Protein AF-0000000086132908 (afdb_homodimer)

Secondary structure (DSSP, 8-state):
---HHHHHHHHHHHHHHHHTTTSHHHHTTTEEEEEEEEEE-TTPPTTTS-SPBPHHHHHHHHHHHHHHSEEEEEEEPTT---EEETTTTEEEEEEEEEEEETTEEEEEEEEEEEEE-TTSSSEEEEEEEE-HHHHHHHHHHHHHHS---/---HHHHHHHHHHHHHHHHTTTSHHHHTTTEEEEEEEEEE-TTPPTTTS-SPBPHHHHHHHHHHHHHHSEEEEEEEPTT---EEETTTTEEEEEEEEEEEETTEEEEEEEEEEEEE-TTSSSEEEEEEEE-HHHHHHHHHHHHHHS---

Structure (mmCIF, N/CA/C/O backbone):
data_AF-000000008613290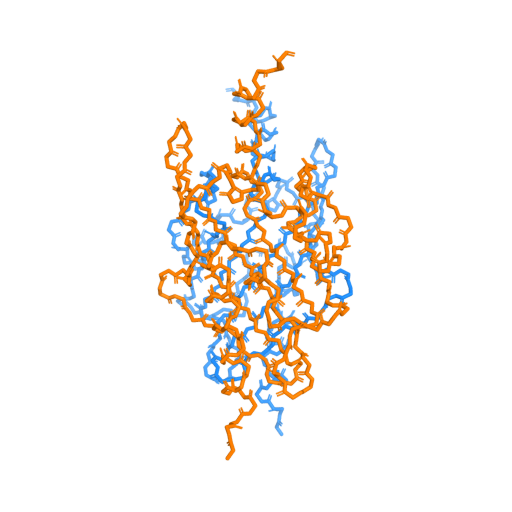8-model_v1
#
loop_
_entity.id
_entity.type
_entity.pdbx_description
1 polymer 'SnoaL-like domain-containing protein'
#
loop_
_atom_site.group_PDB
_atom_site.id
_atom_site.type_symbol
_atom_site.label_atom_id
_atom_site.label_alt_id
_atom_site.label_comp_id
_atom_site.label_asym_id
_atom_site.label_entity_id
_atom_site.label_seq_id
_atom_site.pdbx_PDB_ins_code
_atom_site.Cartn_x
_atom_site.Cartn_y
_atom_site.Cartn_z
_atom_site.occupancy
_atom_site.B_iso_or_equiv
_atom_site.auth_seq_id
_atom_site.auth_comp_id
_atom_site.auth_asym_id
_atom_site.auth_atom_id
_atom_site.pdbx_PDB_model_num
ATOM 1 N N . MET A 1 1 ? 32.125 7.66 0.63 1 78 1 MET A N 1
ATOM 2 C CA . MET A 1 1 ? 30.844 8.258 0.282 1 78 1 MET A CA 1
ATOM 3 C C . MET A 1 1 ? 29.703 7.273 0.499 1 78 1 MET A C 1
ATOM 5 O O . MET A 1 1 ? 29.891 6.062 0.342 1 78 1 MET A O 1
ATOM 9 N N . PRO A 1 2 ? 28.656 7.746 1.201 1 90.75 2 PRO A N 1
ATOM 10 C CA . PRO A 1 2 ? 27.578 6.77 1.414 1 90.75 2 PRO A CA 1
ATOM 11 C C . PRO A 1 2 ? 27.047 6.191 0.109 1 90.75 2 PRO A C 1
ATOM 13 O O . PRO A 1 2 ? 27.141 6.832 -0.94 1 90.75 2 PRO A O 1
ATOM 16 N N . SER A 1 3 ? 26.766 4.965 0.062 1 96.31 3 SER A N 1
ATOM 17 C CA . SER A 1 3 ? 26.125 4.359 -1.103 1 96.31 3 SER A CA 1
ATOM 18 C C . SER A 1 3 ? 24.781 5.027 -1.409 1 96.31 3 SER A C 1
ATOM 20 O O . SER A 1 3 ? 24.219 5.711 -0.557 1 96.31 3 SER A O 1
ATOM 22 N N . ILE A 1 4 ? 24.406 4.914 -2.629 1 97.81 4 ILE A N 1
ATOM 23 C CA . ILE A 1 4 ? 23.094 5.453 -3.004 1 97.81 4 ILE A CA 1
ATOM 24 C C . ILE A 1 4 ? 22.016 4.836 -2.125 1 97.81 4 ILE A C 1
ATOM 26 O O . ILE A 1 4 ? 21.062 5.52 -1.727 1 97.81 4 ILE A O 1
ATOM 30 N N . ARG A 1 5 ? 22.094 3.641 -1.774 1 98 5 ARG A N 1
ATOM 31 C CA . ARG A 1 5 ? 21.125 2.982 -0.897 1 98 5 ARG A CA 1
ATOM 32 C C . ARG A 1 5 ? 21.078 3.652 0.472 1 98 5 ARG A C 1
ATOM 34 O O . ARG A 1 5 ? 20 3.92 1.006 1 98 5 ARG A O 1
ATOM 41 N N . ASP A 1 6 ? 22.234 3.881 1.034 1 98.19 6 ASP A N 1
ATOM 42 C CA . ASP A 1 6 ? 22.312 4.543 2.332 1 98.19 6 ASP A CA 1
ATOM 43 C C . ASP A 1 6 ? 21.672 5.93 2.281 1 98.19 6 ASP A C 1
ATOM 45 O O . ASP A 1 6 ? 21 6.344 3.223 1 98.19 6 ASP A O 1
ATOM 49 N N . THR A 1 7 ? 21.953 6.621 1.215 1 98.62 7 THR A N 1
ATOM 50 C CA . THR A 1 7 ? 21.406 7.965 1.051 1 98.62 7 THR A CA 1
ATOM 51 C C . THR A 1 7 ? 19.891 7.922 0.97 1 98.62 7 THR A C 1
ATOM 53 O O . THR A 1 7 ? 19.203 8.734 1.595 1 98.62 7 THR A O 1
ATOM 56 N N . LEU A 1 8 ? 19.328 6.984 0.196 1 98.75 8 LEU A N 1
ATOM 57 C CA . LEU A 1 8 ? 17.891 6.824 0.08 1 98.75 8 LEU A CA 1
ATOM 58 C C . LEU A 1 8 ? 17.266 6.523 1.438 1 98.75 8 LEU A C 1
ATOM 60 O O . LEU A 1 8 ? 16.234 7.098 1.793 1 98.75 8 LEU A O 1
ATOM 64 N N . VAL A 1 9 ? 17.891 5.656 2.193 1 98.62 9 VAL A N 1
ATOM 65 C CA . VAL A 1 9 ? 17.406 5.277 3.516 1 98.62 9 VAL A CA 1
ATOM 66 C C . VAL A 1 9 ? 17.453 6.484 4.449 1 98.62 9 VAL A C 1
ATOM 68 O O . VAL A 1 9 ? 16.516 6.723 5.215 1 98.62 9 VAL A O 1
ATOM 71 N N . GLN A 1 10 ? 18.5 7.227 4.379 1 98.56 10 GLN A N 1
ATOM 72 C CA . GLN A 1 10 ? 18.625 8.422 5.207 1 98.56 10 GLN A CA 1
ATOM 73 C C . GLN A 1 10 ? 17.531 9.43 4.887 1 98.56 10 GLN A C 1
ATOM 75 O O . GLN A 1 10 ? 16.953 10.039 5.789 1 98.56 10 GLN A O 1
ATOM 80 N N . THR A 1 11 ? 17.281 9.711 3.621 1 98.81 11 THR A N 1
ATOM 81 C CA . THR A 1 11 ? 16.219 10.625 3.211 1 98.81 11 THR A CA 1
ATOM 82 C C . THR A 1 11 ? 14.852 10.125 3.691 1 98.81 11 THR A C 1
ATOM 84 O O . THR A 1 11 ? 14.031 10.906 4.176 1 98.81 11 THR A O 1
ATOM 87 N N . ALA A 1 12 ? 14.617 8.82 3.564 1 98.81 12 ALA A N 1
ATOM 88 C CA . ALA A 1 12 ? 13.375 8.242 4.059 1 98.81 12 ALA A CA 1
ATOM 89 C C . ALA A 1 12 ? 13.227 8.453 5.559 1 98.81 12 ALA A C 1
ATOM 91 O O . ALA A 1 12 ? 12.141 8.789 6.043 1 98.81 12 ALA A O 1
ATOM 92 N N . ASN A 1 13 ? 14.289 8.258 6.285 1 98.69 13 ASN A N 1
ATOM 93 C CA . ASN A 1 13 ? 14.258 8.508 7.723 1 98.69 13 ASN A CA 1
ATOM 94 C C . ASN A 1 13 ? 13.977 9.969 8.031 1 98.69 13 ASN A C 1
ATOM 96 O O . ASN A 1 13 ? 13.289 10.281 9.008 1 98.69 13 ASN A O 1
ATOM 100 N N . SER A 1 14 ? 14.523 10.82 7.266 1 98.62 14 SER A N 1
ATOM 101 C CA . SER A 1 14 ? 14.266 12.25 7.434 1 98.62 14 SER A CA 1
ATOM 102 C C . SER A 1 14 ? 12.789 12.578 7.203 1 98.62 14 SER A C 1
ATOM 104 O O . SER A 1 14 ? 12.242 13.461 7.859 1 98.62 14 SER A O 1
ATOM 106 N N . TYR A 1 15 ? 12.172 11.914 6.227 1 98.69 15 TYR A N 1
ATOM 107 C CA . TYR A 1 15 ? 10.734 12.055 6.004 1 98.69 15 TYR A CA 1
ATOM 108 C C . TYR A 1 15 ? 9.953 11.711 7.266 1 98.69 15 TYR A C 1
ATOM 110 O O . TYR A 1 15 ? 9.086 12.477 7.695 1 98.69 15 TYR A O 1
ATOM 118 N N . ILE A 1 16 ? 10.234 10.586 7.871 1 98.56 16 ILE A N 1
ATOM 119 C CA . ILE A 1 16 ? 9.562 10.133 9.086 1 98.56 16 ILE A CA 1
ATOM 120 C C . ILE A 1 16 ? 9.797 11.133 10.211 1 98.56 16 ILE A C 1
ATOM 122 O O . ILE A 1 16 ? 8.859 11.539 10.898 1 98.56 16 ILE A O 1
ATOM 126 N N . ALA A 1 17 ? 11.07 11.562 10.383 1 98.5 17 ALA A N 1
ATOM 127 C CA . ALA A 1 17 ? 11.414 12.523 11.43 1 98.5 17 ALA A CA 1
ATOM 128 C C . ALA A 1 17 ? 10.688 13.852 11.219 1 98.5 17 ALA A C 1
ATOM 130 O O . ALA A 1 17 ? 10.195 14.453 12.172 1 98.5 17 ALA A O 1
ATOM 131 N N . GLY A 1 18 ? 10.68 14.312 10.008 1 98.12 18 GLY A N 1
ATOM 132 C CA . GLY A 1 18 ? 9.984 15.547 9.688 1 98.12 18 GLY A CA 1
ATOM 133 C C . GLY A 1 18 ? 8.5 15.508 10.008 1 98.12 18 GLY A C 1
ATOM 134 O O . GLY A 1 18 ? 7.969 16.438 10.617 1 98.12 18 GLY A O 1
ATOM 135 N N . PHE A 1 19 ? 7.863 14.43 9.594 1 97.69 19 PHE A N 1
ATOM 136 C CA . PHE A 1 19 ? 6.441 14.281 9.875 1 97.69 19 PHE A CA 1
ATOM 137 C C . PHE A 1 19 ? 6.18 14.289 11.375 1 97.69 19 PHE A C 1
ATOM 139 O O . PHE A 1 19 ? 5.199 14.875 11.836 1 97.69 19 PHE A O 1
ATOM 146 N N . ASN A 1 20 ? 7.059 13.727 12.125 1 97.94 20 ASN A N 1
ATOM 147 C CA . ASN A 1 20 ? 6.879 13.539 13.562 1 97.94 20 ASN A CA 1
ATOM 148 C C . ASN A 1 20 ? 7.102 14.844 14.328 1 97.94 20 ASN A C 1
ATOM 150 O O . ASN A 1 20 ? 6.871 14.906 15.539 1 97.94 20 ASN A O 1
ATOM 154 N N . THR A 1 21 ? 7.531 15.898 13.617 1 96.94 21 THR A N 1
ATOM 155 C CA . THR A 1 21 ? 7.59 17.219 14.242 1 96.94 21 THR A CA 1
ATOM 156 C C . THR A 1 21 ? 6.195 17.828 14.352 1 96.94 21 THR A C 1
ATOM 158 O O . THR A 1 21 ? 5.977 18.766 15.125 1 96.94 21 THR A O 1
ATOM 161 N N . ASN A 1 22 ? 5.301 17.344 13.531 1 96.69 22 ASN A N 1
ATOM 162 C CA . ASN A 1 22 ? 3.934 17.859 13.445 1 96.69 22 ASN A CA 1
ATOM 163 C C . ASN A 1 22 ? 3.904 19.359 13.164 1 96.69 22 ASN A C 1
ATOM 165 O O . ASN A 1 22 ? 3.148 20.094 13.805 1 96.69 22 ASN A O 1
ATOM 169 N N . THR A 1 23 ? 4.738 19.812 12.32 1 96.44 23 THR A N 1
ATOM 170 C CA . THR A 1 23 ? 4.773 21.219 11.898 1 96.44 23 THR A CA 1
ATOM 171 C C . THR A 1 23 ? 4.695 21.328 10.375 1 96.44 23 THR A C 1
ATOM 173 O O . THR A 1 23 ? 5.039 20.375 9.664 1 96.44 23 THR A O 1
ATOM 176 N N . ALA A 1 24 ? 4.297 22.469 9.914 1 96.12 24 ALA A N 1
ATOM 177 C CA . ALA A 1 24 ? 4.223 22.719 8.477 1 96.12 24 ALA A CA 1
ATOM 178 C C . ALA A 1 24 ? 5.594 22.578 7.824 1 96.12 24 ALA A C 1
ATOM 180 O O . ALA A 1 24 ? 5.715 22.016 6.738 1 96.12 24 ALA A O 1
ATOM 181 N N . GLU A 1 25 ? 6.559 23.078 8.453 1 97.12 25 GLU A N 1
ATOM 182 C CA . GLU A 1 25 ? 7.914 23.047 7.918 1 97.12 25 GLU A CA 1
ATOM 183 C C . GLU A 1 25 ? 8.469 21.625 7.918 1 97.12 25 GLU A C 1
ATOM 185 O O . GLU A 1 25 ? 9.148 21.219 6.977 1 97.12 25 GLU A O 1
ATOM 190 N N . GLY A 1 26 ? 8.227 20.906 8.938 1 97.75 26 GLY A N 1
ATOM 191 C CA . GLY A 1 26 ? 8.766 19.562 9.102 1 97.75 26 GLY A CA 1
ATOM 192 C C . GLY A 1 26 ? 8.281 18.594 8.039 1 97.75 26 GLY A C 1
ATOM 193 O O . GLY A 1 26 ? 9.055 17.781 7.535 1 97.75 26 GLY A O 1
ATOM 194 N N . VAL A 1 27 ? 7.055 18.703 7.621 1 97.31 27 VAL A N 1
ATOM 195 C CA . VAL A 1 27 ? 6.445 17.703 6.762 1 97.31 27 VAL A CA 1
ATOM 196 C C . VAL A 1 27 ? 6.965 17.859 5.336 1 97.31 27 VAL A C 1
ATOM 198 O O . VAL A 1 27 ? 6.828 16.953 4.516 1 97.31 27 VAL A O 1
ATOM 201 N N . ILE A 1 28 ? 7.602 19 5.02 1 98.19 28 ILE A N 1
ATOM 202 C CA . ILE A 1 28 ? 8.078 19.188 3.652 1 98.19 28 ILE A CA 1
ATOM 203 C C . ILE A 1 28 ? 9.594 19.391 3.658 1 98.19 28 ILE A C 1
ATOM 205 O O . ILE A 1 28 ? 10.172 19.781 2.643 1 98.19 28 ILE A O 1
ATOM 209 N N . ALA A 1 29 ? 10.289 19.188 4.734 1 97.81 29 ALA A N 1
ATOM 210 C CA . ALA A 1 29 ? 11.68 19.578 4.961 1 97.81 29 ALA A CA 1
ATOM 211 C C . ALA A 1 29 ? 12.602 18.891 3.961 1 97.81 29 ALA A C 1
ATOM 213 O O . ALA A 1 29 ? 13.609 19.453 3.543 1 97.81 29 ALA A O 1
ATOM 214 N N . CYS A 1 30 ? 12.242 17.703 3.541 1 98.38 30 CYS A N 1
ATOM 215 C CA . CYS A 1 30 ? 13.156 16.953 2.691 1 98.38 30 CYS A CA 1
ATOM 216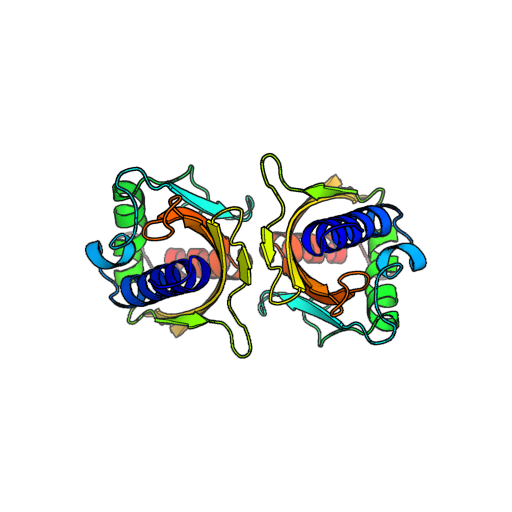 C C . CYS A 1 30 ? 12.609 16.828 1.275 1 98.38 30 CYS A C 1
ATOM 218 O O . CYS A 1 30 ? 13.016 15.945 0.523 1 98.38 30 CYS A O 1
ATOM 220 N N . ARG A 1 31 ? 11.75 17.656 0.907 1 98.75 31 ARG A N 1
ATOM 221 C CA . ARG A 1 31 ? 11.109 17.625 -0.404 1 98.75 31 ARG A CA 1
ATOM 222 C C . ARG A 1 31 ? 11.727 18.656 -1.342 1 98.75 31 ARG A C 1
ATOM 224 O O . ARG A 1 31 ? 12.203 19.703 -0.896 1 98.75 31 ARG A O 1
ATOM 231 N N . THR A 1 32 ? 11.75 18.328 -2.621 1 98.81 32 THR A N 1
ATOM 232 C CA . THR A 1 32 ? 12.039 19.375 -3.604 1 98.81 32 THR A CA 1
ATOM 233 C C . THR A 1 32 ? 10.938 20.422 -3.623 1 98.81 32 THR A C 1
ATOM 235 O O . THR A 1 32 ? 9.82 20.172 -3.168 1 98.81 32 THR A O 1
ATOM 238 N N . ALA A 1 33 ? 11.203 21.594 -4.148 1 98.25 33 ALA A N 1
ATOM 239 C CA . ALA A 1 33 ? 10.25 22.703 -4.172 1 98.25 33 ALA A CA 1
ATOM 240 C C . ALA A 1 33 ? 9.008 22.344 -4.977 1 98.25 33 ALA A C 1
ATOM 242 O O . ALA A 1 33 ? 7.902 22.797 -4.672 1 98.25 33 ALA A O 1
ATOM 243 N N . ASP A 1 34 ? 9.172 21.469 -5.949 1 98.19 34 ASP A N 1
ATOM 244 C CA . ASP A 1 34 ? 8.062 21.125 -6.836 1 98.19 34 ASP A CA 1
ATOM 245 C C . ASP A 1 34 ? 7.512 19.734 -6.52 1 98.19 34 ASP A C 1
ATOM 247 O O . ASP A 1 34 ? 6.844 19.125 -7.355 1 98.19 34 ASP A O 1
ATOM 251 N N . CYS A 1 35 ? 7.812 19.234 -5.352 1 98.69 35 CYS A N 1
ATOM 252 C CA . CYS A 1 35 ? 7.344 17.906 -4.945 1 98.69 35 CYS A CA 1
ATOM 253 C C . CYS A 1 35 ? 5.82 17.828 -4.984 1 98.69 35 CYS A C 1
ATOM 255 O O . CYS A 1 35 ? 5.141 18.781 -4.602 1 98.69 35 CYS A O 1
ATOM 257 N N . LYS A 1 36 ? 5.324 16.672 -5.387 1 98.19 36 LYS A N 1
ATOM 258 C CA . LYS A 1 36 ? 3.889 16.406 -5.391 1 98.19 36 LYS A CA 1
ATOM 259 C C . LYS A 1 36 ? 3.549 15.242 -4.461 1 98.19 36 LYS A C 1
ATOM 261 O O . LYS A 1 36 ? 4.32 14.289 -4.34 1 98.19 36 LYS A O 1
ATOM 266 N N . GLN A 1 37 ? 2.445 15.344 -3.869 1 98.06 37 GLN A N 1
ATOM 267 C CA . GLN A 1 37 ? 1.917 14.312 -2.988 1 98.06 37 GLN A CA 1
ATOM 268 C C . GLN A 1 37 ? 0.544 13.836 -3.459 1 98.06 37 GLN A C 1
ATOM 270 O O . GLN A 1 37 ? -0.342 14.648 -3.725 1 98.06 37 GLN A O 1
ATOM 275 N N . VAL A 1 38 ? 0.417 12.57 -3.58 1 96.31 38 VAL A N 1
ATOM 276 C CA . VAL A 1 38 ? -0.836 12 -4.062 1 96.31 38 VAL A CA 1
ATOM 277 C C . VAL A 1 38 ? -1.318 10.922 -3.094 1 96.31 38 VAL A C 1
ATOM 279 O O . VAL A 1 38 ? -0.516 10.148 -2.564 1 96.31 38 VAL A O 1
ATOM 282 N N . ILE A 1 39 ? -2.648 10.852 -2.891 1 96.81 39 ILE A N 1
ATOM 283 C CA . ILE A 1 39 ? -3.24 9.867 -1.989 1 96.81 39 ILE A CA 1
ATOM 284 C C . ILE A 1 39 ? -4.02 8.828 -2.795 1 96.81 39 ILE A C 1
ATOM 286 O O . ILE A 1 39 ? -4.793 9.18 -3.688 1 96.81 39 ILE A O 1
ATOM 290 N N . HIS A 1 40 ? -3.695 7.676 -2.504 1 96.31 40 HIS A N 1
ATOM 291 C CA . HIS A 1 40 ? -4.434 6.492 -2.939 1 96.31 40 HIS A CA 1
ATOM 292 C C . HIS A 1 40 ? -5.039 5.754 -1.752 1 96.31 40 HIS A C 1
ATOM 294 O O . HIS A 1 40 ? -4.637 5.973 -0.607 1 96.31 40 HIS A O 1
ATOM 300 N N . PRO A 1 41 ? -6.043 4.797 -1.937 1 96.31 41 PRO A N 1
ATOM 301 C CA . PRO A 1 41 ? -6.68 4.457 -3.211 1 96.31 41 PRO A CA 1
ATOM 302 C C . PRO A 1 41 ? -7.625 5.547 -3.707 1 96.31 41 PRO A C 1
ATOM 304 O O . PRO A 1 41 ? -7.855 6.535 -3.008 1 96.31 41 PRO A O 1
ATOM 307 N N . SER A 1 42 ? -8.156 5.391 -4.848 1 91 42 SER A N 1
ATOM 308 C CA . SER A 1 42 ? -9.016 6.395 -5.473 1 91 42 SER A CA 1
ATOM 309 C C . SER A 1 42 ? -10.391 6.438 -4.82 1 91 42 SER A C 1
ATOM 311 O O . SER A 1 42 ? -11.164 7.367 -5.051 1 91 42 SER A O 1
ATOM 313 N N . SER A 1 43 ? -10.695 5.543 -3.938 1 90.06 43 SER A N 1
ATOM 314 C CA . SER A 1 43 ? -12.016 5.438 -3.322 1 90.06 43 SER A CA 1
ATOM 315 C C . SER A 1 43 ? -12.148 6.387 -2.137 1 90.06 43 SER A C 1
ATOM 317 O O . SER A 1 43 ? -13.25 6.605 -1.629 1 90.06 43 SER A O 1
ATOM 319 N N . VAL A 1 44 ? -11.062 6.957 -1.661 1 91.19 44 VAL A N 1
ATOM 320 C CA . VAL A 1 44 ? -11.141 7.828 -0.493 1 91.19 44 VAL A CA 1
ATOM 321 C C . VAL A 1 44 ? -12 9.047 -0.814 1 91.19 44 VAL A C 1
ATOM 323 O O . VAL A 1 44 ? -12.008 9.531 -1.95 1 91.19 44 VAL A O 1
ATOM 326 N N . PRO A 1 45 ? -12.727 9.508 0.177 1 87.62 45 PRO A N 1
ATOM 327 C CA . PRO A 1 45 ? -13.547 10.703 -0.043 1 87.62 45 PRO A CA 1
ATOM 328 C C . PRO A 1 45 ? -12.75 12 0.092 1 87.62 45 PRO A C 1
ATOM 330 O O . PRO A 1 45 ? -11.609 11.977 0.571 1 87.62 45 PRO A O 1
ATOM 333 N N . PRO A 1 46 ? -13.422 13.023 -0.41 1 87.31 46 PRO A N 1
ATOM 334 C CA . PRO A 1 46 ? -12.82 14.312 -0.044 1 87.31 46 PRO A CA 1
ATOM 335 C C . PRO A 1 46 ? -12.758 14.523 1.467 1 87.31 46 PRO A C 1
ATOM 337 O O . PRO A 1 46 ? -13.617 14.031 2.199 1 87.31 46 PRO A O 1
ATOM 340 N N . PRO A 1 47 ? -11.656 15.234 1.89 1 88.38 47 PRO A N 1
ATOM 341 C CA . PRO A 1 47 ? -10.633 15.953 1.125 1 88.38 47 PRO A CA 1
ATOM 342 C C . PRO A 1 47 ? -9.422 15.086 0.792 1 88.38 47 PRO A C 1
ATOM 344 O O . PRO A 1 47 ? -8.422 15.586 0.269 1 88.38 47 PRO A O 1
ATOM 347 N N . TRP A 1 48 ? -9.516 13.867 1.089 1 92.25 48 TRP A N 1
ATOM 348 C CA . TRP A 1 48 ? -8.391 12.977 0.81 1 92.25 48 TRP A CA 1
ATOM 349 C C . TRP A 1 48 ? -8.289 12.68 -0.683 1 92.25 48 TRP A C 1
ATOM 351 O O . TRP A 1 48 ? -7.188 12.539 -1.218 1 92.25 48 TRP A O 1
ATOM 361 N N . ALA A 1 49 ? -9.5 12.602 -1.204 1 87.81 49 ALA A N 1
ATOM 362 C CA . ALA A 1 49 ? -9.531 12.469 -2.658 1 87.81 49 ALA A CA 1
ATOM 363 C C . ALA A 1 49 ? -9.195 13.797 -3.336 1 87.81 49 ALA A C 1
ATOM 365 O O . ALA A 1 49 ? -9.969 14.75 -3.264 1 87.81 49 ALA A O 1
ATOM 366 N N . SER A 1 50 ? -8.055 13.992 -3.773 1 86.25 50 SER A N 1
ATOM 367 C CA . SER A 1 50 ? -7.625 15.258 -4.355 1 86.25 50 SER A CA 1
ATOM 368 C C . SER A 1 50 ? -6.523 15.047 -5.391 1 86.25 50 SER A C 1
ATOM 370 O O . SER A 1 50 ? -5.836 14.023 -5.371 1 86.25 50 SER A O 1
ATOM 372 N N . PRO A 1 51 ? -6.508 16.047 -6.375 1 91.88 51 PRO A N 1
ATOM 373 C CA . PRO A 1 51 ? -5.324 16.031 -7.238 1 91.88 51 PRO A CA 1
ATOM 374 C C . PRO A 1 51 ? -4.02 16.109 -6.453 1 91.88 51 PRO A C 1
ATOM 376 O O . PRO A 1 51 ? -4.031 16.438 -5.262 1 91.88 51 PRO A O 1
ATOM 379 N N . PRO A 1 52 ? -3.012 15.734 -7.129 1 96.62 52 PRO A N 1
ATOM 380 C CA . PRO A 1 52 ? -1.719 15.859 -6.453 1 96.62 52 PRO A CA 1
ATOM 381 C C . PRO A 1 52 ? -1.501 17.234 -5.84 1 96.62 52 PRO A C 1
ATOM 383 O O . PRO A 1 52 ? -1.797 18.25 -6.477 1 96.62 52 PRO A O 1
ATOM 386 N N . ARG A 1 53 ? -1.011 17.234 -4.621 1 97.81 53 ARG A N 1
ATOM 387 C CA . ARG A 1 53 ? -0.804 18.484 -3.871 1 97.81 53 ARG A CA 1
ATOM 388 C C . ARG A 1 53 ? 0.639 18.953 -3.99 1 97.81 53 ARG A C 1
ATOM 390 O O . ARG A 1 53 ? 1.573 18.156 -3.889 1 97.81 53 ARG A O 1
ATOM 397 N N . SER A 1 54 ? 0.748 20.25 -4.238 1 98.38 54 SER A N 1
ATOM 398 C CA . SER A 1 54 ? 2.049 20.875 -4.051 1 98.38 54 SER A CA 1
ATOM 399 C C . SER A 1 54 ? 2.443 20.906 -2.578 1 98.38 54 SER A C 1
ATOM 401 O O . SER A 1 54 ? 1.645 20.547 -1.709 1 98.38 54 SER A O 1
ATOM 403 N N . ASN A 1 55 ? 3.699 21.344 -2.367 1 98.5 55 ASN A N 1
ATOM 404 C CA . ASN A 1 55 ? 4.137 21.469 -0.981 1 98.5 55 ASN A CA 1
ATOM 405 C C . ASN A 1 55 ? 3.223 22.391 -0.183 1 98.5 55 ASN A C 1
ATOM 407 O O . ASN A 1 55 ? 2.832 22.062 0.94 1 98.5 55 ASN A O 1
ATOM 411 N N . GLU A 1 56 ? 2.879 23.5 -0.731 1 98 56 GLU A N 1
ATOM 412 C CA . GLU A 1 56 ? 2.012 24.469 -0.057 1 98 56 GLU A CA 1
ATOM 413 C C . GLU A 1 56 ? 0.629 23.875 0.2 1 98 56 GLU A C 1
ATOM 415 O O . GLU A 1 56 ? 0.098 23.984 1.308 1 98 56 GLU A O 1
ATOM 420 N N . GLU A 1 57 ? 0.033 23.297 -0.769 1 97.25 57 GLU A N 1
ATOM 421 C CA . GLU A 1 57 ? -1.283 22.672 -0.639 1 97.25 57 GLU A CA 1
ATOM 422 C C . GLU A 1 57 ? -1.265 21.547 0.392 1 97.25 57 GLU A C 1
ATOM 424 O O . GLU A 1 57 ? -2.24 21.359 1.12 1 97.25 57 GLU A O 1
ATOM 429 N N . TYR A 1 58 ? -0.208 20.812 0.352 1 97.25 58 TYR A N 1
ATOM 430 C CA . TYR A 1 58 ? -0.066 19.719 1.31 1 97.25 58 TYR A CA 1
ATOM 431 C C . TYR A 1 58 ? -0.01 20.25 2.736 1 97.25 58 TYR A C 1
ATOM 433 O O . TYR A 1 58 ? -0.631 19.688 3.641 1 97.25 58 TYR A O 1
ATOM 441 N N . GLN A 1 59 ? 0.75 21.297 2.914 1 97.06 59 GLN A N 1
ATOM 442 C CA . GLN A 1 59 ? 0.797 21.922 4.234 1 97.06 59 GLN A CA 1
ATOM 443 C C . GLN A 1 59 ? -0.589 22.391 4.672 1 97.06 59 GLN A C 1
ATOM 445 O O . GLN A 1 59 ? -0.991 22.156 5.816 1 97.06 59 GLN A O 1
ATOM 450 N N . GLU A 1 60 ? -1.336 22.953 3.801 1 95.5 60 GLU A N 1
ATOM 451 C CA . GLU A 1 60 ? -2.678 23.438 4.094 1 95.5 60 GLU A CA 1
ATOM 452 C C . GLU A 1 60 ? -3.619 22.297 4.461 1 95.5 60 GLU A C 1
ATOM 454 O O . GLU A 1 60 ? -4.57 22.484 5.223 1 95.5 60 GLU A O 1
ATOM 459 N N . PHE A 1 61 ? -3.342 21.234 3.9 1 93.19 61 PHE A N 1
ATOM 460 C CA . PHE A 1 61 ? -4.137 20.047 4.156 1 93.19 61 PHE A CA 1
ATOM 461 C C . PHE A 1 61 ? -3.76 19.422 5.492 1 93.19 61 PHE A C 1
ATOM 463 O O . PHE A 1 61 ? -4.633 19.031 6.27 1 93.19 61 PHE A O 1
ATOM 470 N N . THR A 1 62 ? -2.479 19.312 5.812 1 93.81 62 THR A N 1
ATOM 471 C CA . THR A 1 62 ? -1.989 18.5 6.918 1 93.81 62 THR A CA 1
ATOM 472 C C . THR A 1 62 ? -2.037 19.281 8.227 1 93.81 62 THR A C 1
ATOM 474 O O . THR A 1 62 ? -2.303 18.703 9.289 1 93.81 62 THR A O 1
ATOM 477 N N . VAL A 1 63 ? -1.832 20.531 8.242 1 91.31 63 VAL A N 1
ATOM 478 C CA . VAL A 1 63 ? -1.68 21.328 9.453 1 91.31 63 VAL A CA 1
ATOM 479 C C . VAL A 1 63 ? -2.984 21.312 10.25 1 91.31 63 VAL A C 1
ATOM 481 O O . VAL A 1 63 ? -2.979 21.078 11.461 1 91.31 63 VAL A O 1
ATOM 484 N N . PRO A 1 64 ? -4.148 21.578 9.602 1 88.31 64 PRO A N 1
ATOM 485 C CA . PRO A 1 64 ? -5.391 21.438 10.359 1 88.31 64 PRO A CA 1
ATOM 486 C C . PRO A 1 64 ? -5.551 20.031 10.961 1 88.31 64 PRO A C 1
ATOM 488 O O . PRO A 1 64 ? -6.113 19.891 12.055 1 88.31 64 PRO A O 1
ATOM 491 N N . GLY A 1 65 ? -5.062 19.047 10.188 1 87.06 65 GLY A N 1
ATOM 492 C CA . GLY A 1 65 ? -5.09 17.703 10.719 1 87.06 65 GLY A CA 1
ATOM 493 C C . GLY A 1 65 ? -4.312 17.547 12.016 1 87.06 65 GLY A C 1
ATOM 494 O O . GLY A 1 65 ? -4.781 16.906 12.953 1 87.06 65 GLY A O 1
ATOM 495 N N . PHE A 1 66 ? -3.16 18.188 12.062 1 89.31 66 PHE A N 1
ATOM 496 C CA . PHE A 1 66 ? -2.324 18.125 13.258 1 89.31 66 PHE A CA 1
ATO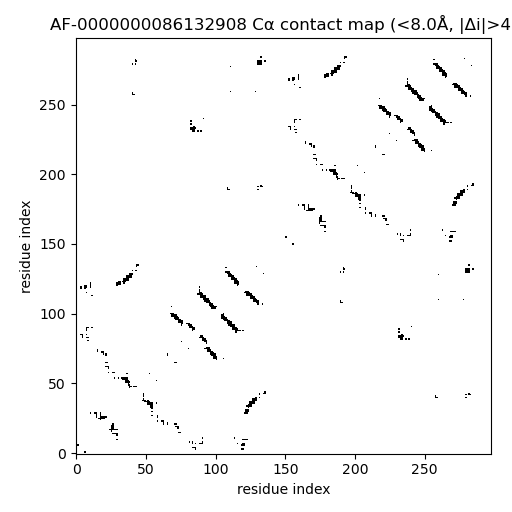M 497 C C . PHE A 1 66 ? -3.018 18.797 14.438 1 89.31 66 PHE A C 1
ATOM 499 O O . PHE A 1 66 ? -2.773 18.438 15.594 1 89.31 66 PHE A O 1
ATOM 506 N N . LYS A 1 67 ? -3.85 19.703 14.219 1 86.25 67 LYS A N 1
ATOM 507 C CA . LYS A 1 67 ? -4.578 20.391 15.289 1 86.25 67 LYS A CA 1
ATOM 508 C C . LYS A 1 67 ? -5.684 19.5 15.852 1 86.25 67 LYS A C 1
ATOM 510 O O . LYS A 1 67 ? -5.973 19.531 17.047 1 86.25 67 LYS A O 1
ATOM 515 N N . MET A 1 68 ? -6.184 18.781 14.945 1 84.81 68 MET A N 1
ATOM 516 C CA . MET A 1 68 ? -7.277 17.891 15.336 1 84.81 68 MET A CA 1
ATOM 517 C C . MET A 1 68 ? -6.742 16.609 15.969 1 84.81 68 MET A C 1
ATOM 519 O O . MET A 1 68 ? -7.324 16.094 16.922 1 84.81 68 MET A O 1
ATOM 523 N N . LEU A 1 69 ? -5.781 16.125 15.336 1 87.19 69 LEU A N 1
ATOM 524 C CA . LEU A 1 69 ? -5.066 14.953 15.836 1 87.19 69 LEU A CA 1
ATOM 525 C C . LEU A 1 69 ? -3.791 15.367 16.562 1 87.19 69 LEU A C 1
ATOM 527 O O . LEU A 1 69 ? -2.848 15.852 15.938 1 87.19 69 LEU A O 1
ATOM 531 N N . ARG A 1 70 ? -3.746 15.109 17.75 1 90.44 70 ARG A N 1
ATOM 532 C CA . ARG A 1 70 ? -2.619 15.586 18.547 1 90.44 70 ARG A CA 1
ATOM 533 C C . ARG A 1 70 ? -1.582 14.484 18.734 1 90.44 70 ARG A C 1
ATOM 535 O O . ARG A 1 70 ? -1.931 13.312 18.844 1 90.44 70 ARG A O 1
ATOM 542 N N . ASN A 1 71 ? -0.358 14.914 18.75 1 92.75 71 ASN A N 1
ATOM 543 C CA . ASN A 1 71 ? 0.752 14.016 19.031 1 92.75 71 ASN A CA 1
ATOM 544 C C . ASN A 1 71 ? 0.797 12.844 18.062 1 92.75 71 ASN A C 1
ATOM 546 O O . ASN A 1 71 ? 0.909 11.688 18.469 1 92.75 71 ASN A O 1
ATOM 550 N N . VAL A 1 72 ? 0.672 13.188 16.891 1 94.69 72 VAL A N 1
ATOM 551 C CA . VAL A 1 72 ? 0.704 12.156 15.859 1 94.69 72 VAL A CA 1
ATOM 552 C C . VAL A 1 72 ? 2.125 11.617 15.711 1 94.69 72 VAL A C 1
ATOM 554 O O . VAL A 1 72 ? 3.078 12.383 15.586 1 94.69 72 VAL A O 1
ATOM 557 N N . LYS A 1 73 ? 2.221 10.32 15.734 1 97.19 73 LYS A N 1
ATOM 558 C CA . LYS A 1 73 ? 3.506 9.664 15.531 1 97.19 73 LYS A CA 1
ATOM 559 C C . LYS A 1 73 ? 3.402 8.57 14.469 1 97.19 73 LYS A C 1
ATOM 561 O O . LYS A 1 73 ? 2.488 7.746 14.508 1 97.19 73 LYS A O 1
ATOM 566 N N . ILE A 1 74 ? 4.348 8.711 13.531 1 97.5 74 ILE A N 1
ATOM 567 C CA . ILE A 1 74 ? 4.406 7.645 12.539 1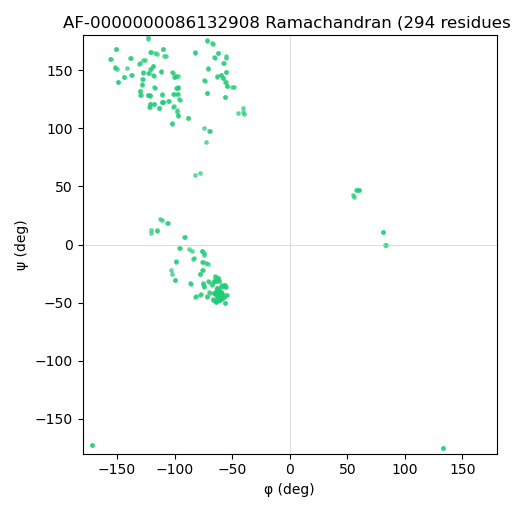 97.5 74 ILE A CA 1
ATOM 568 C C . ILE A 1 74 ? 5.695 6.844 12.711 1 97.5 74 ILE A C 1
ATOM 570 O O . ILE A 1 74 ? 6.715 7.383 13.148 1 97.5 74 ILE A O 1
ATOM 574 N N . SER A 1 75 ? 5.684 5.617 12.414 1 98 75 SER A N 1
ATOM 575 C CA . SER A 1 75 ? 6.832 4.715 12.438 1 98 75 SER A CA 1
ATOM 576 C C . SER A 1 75 ? 6.613 3.525 11.508 1 98 75 SER A C 1
ATOM 578 O O . SER A 1 75 ? 5.484 3.242 11.102 1 98 75 SER A O 1
ATOM 580 N N . LEU A 1 76 ? 7.688 2.887 11.125 1 98.06 76 LEU A N 1
ATOM 581 C CA . LEU A 1 76 ? 7.555 1.642 10.383 1 98.06 76 LEU A CA 1
ATOM 582 C C . LEU A 1 76 ? 6.691 0.638 11.133 1 98.06 76 LEU A C 1
ATOM 584 O O . LEU A 1 76 ? 6.801 0.521 12.359 1 98.06 76 LEU A O 1
ATOM 588 N N . ALA A 1 77 ? 5.828 0.014 10.398 1 96.56 77 ALA A N 1
ATOM 589 C CA . ALA A 1 77 ? 5.051 -1.06 11.016 1 96.56 77 ALA A CA 1
ATOM 590 C C . ALA A 1 77 ? 5.965 -2.107 11.641 1 96.56 77 ALA A C 1
ATOM 592 O O . ALA A 1 77 ? 7.066 -2.357 11.148 1 96.56 77 ALA A O 1
ATOM 593 N N . LYS A 1 78 ? 5.477 -2.699 12.711 1 91.88 78 LYS A N 1
ATOM 594 C CA . LYS A 1 78 ? 6.281 -3.652 13.469 1 91.88 78 LYS A CA 1
ATOM 595 C C . LYS A 1 78 ? 6.773 -4.789 12.578 1 91.88 78 LYS A C 1
ATOM 597 O O . LYS A 1 78 ? 5.984 -5.418 11.867 1 91.88 78 LYS A O 1
ATOM 602 N N . GLY A 1 79 ? 8.102 -4.961 12.656 1 90.44 79 GLY A N 1
ATOM 603 C CA . GLY A 1 79 ? 8.711 -6.07 11.93 1 90.44 79 GLY A CA 1
ATOM 604 C C . GLY A 1 79 ? 8.977 -5.754 10.477 1 90.44 79 GLY A C 1
ATOM 605 O O . GLY A 1 79 ? 9.469 -6.602 9.727 1 90.44 79 GLY A O 1
ATOM 606 N N . GLU A 1 80 ? 8.641 -4.559 10.039 1 92.12 80 GLU A N 1
ATOM 607 C CA . GLU A 1 80 ? 8.797 -4.219 8.633 1 92.12 80 GLU A CA 1
ATOM 608 C C . GLU A 1 80 ? 10.062 -3.404 8.391 1 92.12 80 GLU A C 1
ATOM 610 O O . GLU A 1 80 ? 10.43 -2.566 9.219 1 92.12 80 GLU A O 1
ATOM 615 N N . ASP A 1 81 ? 10.648 -3.656 7.289 1 94.5 81 ASP A N 1
ATOM 616 C CA . ASP A 1 81 ? 11.773 -2.854 6.812 1 94.5 81 ASP A CA 1
ATOM 617 C C . ASP A 1 81 ? 11.375 -2.023 5.594 1 94.5 81 ASP A C 1
ATOM 619 O O . ASP A 1 81 ? 10.336 -2.277 4.977 1 94.5 81 ASP A O 1
ATOM 623 N N . MET A 1 82 ? 12.281 -1.13 5.324 1 98.25 82 MET A N 1
ATOM 624 C CA . MET A 1 82 ? 12.109 -0.357 4.094 1 98.25 82 MET A CA 1
ATOM 625 C C . MET A 1 82 ? 12.438 -1.204 2.869 1 98.25 82 MET A C 1
ATOM 627 O O . MET A 1 82 ? 13.32 -2.059 2.92 1 98.25 82 MET A O 1
ATOM 631 N N . LEU A 1 83 ? 11.664 -0.998 1.856 1 98.62 83 LEU A N 1
ATOM 632 C CA . LEU A 1 83 ? 12.031 -1.509 0.541 1 98.62 83 LEU A CA 1
ATOM 633 C C . LEU A 1 83 ? 12.719 -0.43 -0.288 1 98.62 83 LEU A C 1
ATOM 635 O O . LEU A 1 83 ? 12.164 0.652 -0.491 1 98.62 83 LEU A O 1
ATOM 639 N N . VAL A 1 84 ? 13.906 -0.74 -0.777 1 98.88 84 VAL A N 1
ATOM 640 C CA . VAL A 1 84 ? 14.734 0.282 -1.417 1 98.88 84 VAL A CA 1
ATOM 641 C C . VAL A 1 84 ? 15.055 -0.139 -2.848 1 98.88 84 VAL A C 1
ATOM 643 O O . VAL A 1 84 ? 15.703 -1.167 -3.066 1 98.88 84 VAL A O 1
ATOM 646 N N . ASP A 1 85 ? 14.625 0.64 -3.799 1 98.81 85 ASP A N 1
ATOM 647 C CA . ASP A 1 85 ? 14.992 0.471 -5.203 1 98.81 85 ASP A CA 1
ATOM 648 C C . ASP A 1 85 ? 16.062 1.481 -5.617 1 98.81 85 ASP A C 1
ATOM 650 O O . ASP A 1 85 ? 15.742 2.623 -5.957 1 98.81 85 ASP A O 1
ATOM 654 N N . GLU A 1 86 ? 17.234 1.047 -5.734 1 98.44 86 GLU A N 1
ATOM 655 C CA . GLU A 1 86 ? 18.359 1.935 -6.02 1 98.44 86 GLU A CA 1
ATOM 656 C C . GLU A 1 86 ? 18.281 2.475 -7.445 1 98.44 86 GLU A C 1
ATOM 658 O O . GLU A 1 86 ? 18.703 3.602 -7.711 1 98.44 86 GLU A O 1
ATOM 663 N N . VAL A 1 87 ? 17.734 1.643 -8.297 1 97.69 87 VAL A N 1
ATOM 664 C CA . VAL A 1 87 ? 17.734 1.989 -9.711 1 97.69 87 VAL A CA 1
ATOM 665 C C . VAL A 1 87 ? 16.75 3.119 -9.969 1 97.69 87 VAL A C 1
ATOM 667 O O . VAL A 1 87 ? 17.078 4.129 -10.594 1 97.69 87 VAL A O 1
ATOM 670 N N . SER A 1 88 ? 15.594 3.021 -9.414 1 98 88 SER A N 1
ATOM 671 C CA . SER A 1 88 ? 14.562 4.023 -9.672 1 98 88 SER A CA 1
ATOM 672 C C . SER A 1 88 ? 14.555 5.098 -8.594 1 98 88 SER A C 1
ATOM 674 O O . SER A 1 88 ? 13.781 6.055 -8.664 1 98 88 SER A O 1
ATOM 676 N N . ARG A 1 89 ? 15.359 4.992 -7.598 1 98.69 89 ARG A N 1
ATOM 677 C CA . ARG A 1 89 ? 15.469 5.922 -6.48 1 98.69 89 ARG A CA 1
ATOM 678 C C . ARG A 1 89 ? 14.148 6.023 -5.719 1 98.69 89 ARG A C 1
ATOM 680 O O . ARG A 1 89 ? 13.703 7.121 -5.387 1 98.69 89 ARG A O 1
ATOM 687 N N . LYS A 1 90 ? 13.578 4.906 -5.438 1 98.81 90 LYS A N 1
ATOM 688 C CA . LYS A 1 90 ? 12.312 4.859 -4.715 1 98.81 90 LYS A CA 1
ATOM 689 C C . LYS A 1 90 ? 12.445 4.047 -3.43 1 98.81 90 LYS A C 1
ATOM 691 O O . LYS A 1 90 ? 13.227 3.098 -3.367 1 98.81 90 LYS A O 1
ATOM 696 N N . VAL A 1 91 ? 11.695 4.434 -2.41 1 98.88 91 VAL A N 1
ATOM 697 C CA . VAL A 1 91 ? 11.625 3.707 -1.147 1 98.88 91 VAL A CA 1
ATOM 698 C C . VAL A 1 91 ? 10.164 3.482 -0.767 1 98.88 91 VAL A C 1
ATOM 700 O O . VAL A 1 91 ? 9.336 4.395 -0.876 1 98.88 91 VAL A O 1
ATOM 703 N N . LEU A 1 92 ? 9.82 2.291 -0.41 1 98.88 92 LEU A N 1
ATOM 704 C CA . LEU A 1 92 ? 8.523 1.969 0.169 1 98.88 92 LEU A CA 1
ATOM 705 C C . LEU A 1 92 ? 8.609 1.893 1.689 1 98.88 92 LEU A C 1
ATOM 707 O O . LEU A 1 92 ? 9.523 1.27 2.234 1 98.88 92 LEU A O 1
ATOM 711 N N . LEU A 1 93 ? 7.641 2.516 2.309 1 98.81 93 LEU A N 1
ATOM 712 C CA . LEU A 1 93 ? 7.477 2.486 3.758 1 98.81 93 LEU A CA 1
ATOM 713 C C . LEU A 1 93 ? 6.113 1.916 4.137 1 98.81 93 LEU A C 1
ATOM 715 O O . LEU A 1 93 ? 5.078 2.402 3.672 1 98.81 93 LEU A O 1
ATOM 719 N N . HIS A 1 94 ? 6.082 0.874 4.863 1 98.56 94 HIS A N 1
ATOM 720 C CA . HIS A 1 94 ? 4.891 0.445 5.586 1 98.56 94 HIS A CA 1
ATOM 721 C C . HIS A 1 94 ? 4.824 1.078 6.969 1 98.56 94 HIS A C 1
ATOM 723 O O . HIS A 1 94 ? 5.582 0.698 7.867 1 98.56 94 HIS A O 1
ATOM 729 N N . LEU A 1 95 ? 3.898 2.006 7.137 1 98.38 95 LEU A N 1
ATOM 730 C CA . LEU A 1 95 ? 3.891 2.822 8.344 1 98.38 95 LEU A CA 1
ATOM 731 C C . LEU A 1 95 ? 2.598 2.621 9.125 1 98.38 95 LEU A C 1
ATOM 733 O O . LEU A 1 95 ? 1.567 2.266 8.555 1 98.38 95 LEU A O 1
ATOM 737 N N . THR A 1 96 ? 2.746 2.84 10.352 1 97.56 96 THR A N 1
ATOM 738 C CA . THR A 1 96 ? 1.601 3.029 11.242 1 97.56 96 THR A CA 1
ATOM 739 C C . THR A 1 96 ? 1.662 4.395 11.914 1 97.56 96 THR A C 1
ATOM 741 O O . THR A 1 96 ? 2.738 4.98 12.055 1 97.56 96 THR A O 1
ATOM 74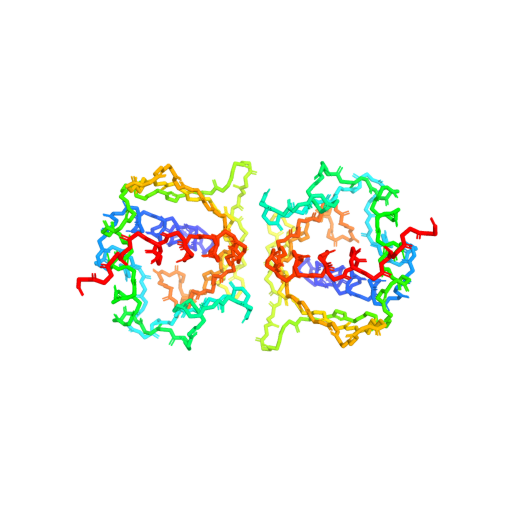4 N N . SER A 1 97 ? 0.54 4.891 12.211 1 96.06 97 SER A N 1
ATOM 745 C CA . SER A 1 97 ? 0.463 6.145 12.945 1 96.06 97 SER A CA 1
ATOM 746 C C . SER A 1 97 ? -0.42 6.008 14.188 1 96.06 97 SER A C 1
ATOM 748 O O . SER A 1 97 ? -1.348 5.195 14.203 1 96.06 97 SER A O 1
ATOM 750 N N . THR A 1 98 ? -0.078 6.742 15.18 1 95.25 98 THR A N 1
ATOM 751 C CA . THR A 1 98 ? -0.896 6.895 16.375 1 95.25 98 THR A CA 1
ATOM 752 C C . THR A 1 98 ? -1.066 8.367 16.734 1 95.25 98 THR A C 1
ATOM 754 O O . THR A 1 98 ? -0.292 9.211 16.281 1 95.25 98 THR A O 1
ATOM 757 N N . GLY A 1 99 ? -2.098 8.664 17.422 1 94.31 99 GLY A N 1
ATOM 758 C CA . GLY A 1 99 ? -2.4 10 17.906 1 94.31 99 GLY A CA 1
ATOM 759 C C . GLY A 1 99 ? -3.588 10.039 18.859 1 94.31 99 GLY A C 1
ATOM 760 O O . GLY A 1 99 ? -4.016 9 19.359 1 94.31 99 GLY A O 1
ATOM 761 N N . GLU A 1 100 ? -3.949 11.289 19.172 1 93.12 100 GLU A N 1
ATOM 762 C CA . GLU A 1 100 ? -5.059 11.531 20.094 1 93.12 100 GLU A CA 1
ATOM 763 C C . GLU A 1 100 ? -6.07 12.508 19.5 1 93.12 100 GLU A C 1
ATOM 765 O O . GLU A 1 100 ? -5.688 13.469 18.828 1 93.12 100 GLU A O 1
ATOM 770 N N . THR A 1 101 ? -7.305 12.164 19.719 1 87.81 101 THR A N 1
ATOM 771 C CA . THR A 1 101 ? -8.375 13.094 19.375 1 87.81 101 THR A CA 1
ATOM 772 C C . THR A 1 101 ? -9.242 13.391 20.594 1 87.81 101 THR A C 1
ATOM 774 O O . THR A 1 101 ? -9.023 12.828 21.672 1 87.81 101 THR A O 1
ATOM 777 N N . ASP A 1 102 ? -10.273 14.289 20.422 1 84.44 102 ASP A N 1
ATOM 778 C CA . ASP A 1 102 ? -11.219 14.602 21.5 1 84.44 102 ASP A CA 1
ATOM 779 C C . ASP A 1 102 ? -12.172 13.438 21.734 1 84.44 102 ASP A C 1
ATOM 781 O O . ASP A 1 102 ? -12.844 13.383 22.766 1 84.44 102 ASP A O 1
ATOM 785 N N . PHE A 1 103 ? -12.242 12.562 20.859 1 83 103 PHE A N 1
ATOM 786 C CA . PHE A 1 103 ? -13.227 11.484 20.969 1 83 103 PHE A CA 1
ATOM 787 C C . PHE A 1 103 ? -12.531 10.133 21.125 1 83 103 PHE A C 1
ATOM 789 O O . PHE A 1 103 ? -13.148 9.086 20.922 1 83 103 PHE A O 1
ATOM 796 N N . GLY A 1 104 ? -11.234 10.164 21.375 1 85.5 104 GLY A N 1
ATOM 797 C CA . GLY A 1 104 ? -10.523 8.93 21.672 1 85.5 104 GLY A CA 1
ATOM 798 C C . GLY A 1 104 ? -9.227 8.789 20.891 1 85.5 104 GLY A C 1
ATOM 799 O O . GLY A 1 104 ? -8.852 9.68 20.125 1 85.5 104 GLY A O 1
ATOM 800 N N . PRO A 1 105 ? -8.609 7.621 21.062 1 91.5 105 PRO A N 1
ATOM 801 C CA . PRO A 1 105 ? -7.328 7.375 20.391 1 91.5 105 PRO A CA 1
ATOM 802 C C . PRO A 1 105 ? -7.484 7.191 18.891 1 91.5 105 PRO A C 1
ATOM 804 O O . PRO A 1 105 ? -8.555 6.793 18.422 1 91.5 105 PRO A O 1
ATOM 807 N N . TYR A 1 106 ? -6.453 7.559 18.234 1 90.25 106 TYR A N 1
ATOM 808 C CA . TYR A 1 106 ? -6.355 7.426 16.781 1 90.25 106 TYR A CA 1
ATOM 809 C C . TYR A 1 106 ? -5.227 6.477 16.391 1 90.25 106 TYR A C 1
ATOM 811 O O . TYR A 1 106 ? -4.148 6.512 16.984 1 90.25 106 TYR A O 1
ATOM 819 N N . ALA A 1 107 ? -5.512 5.594 15.461 1 93.5 107 ALA A N 1
ATOM 820 C CA . ALA A 1 107 ? -4.496 4.758 14.82 1 93.5 107 ALA A CA 1
ATOM 821 C C . ALA A 1 107 ? -4.812 4.535 13.352 1 93.5 107 ALA A C 1
ATOM 823 O O . ALA A 1 107 ? -5.984 4.438 12.969 1 93.5 107 ALA A O 1
ATOM 824 N N . ASN A 1 108 ? -3.781 4.484 12.594 1 94.94 108 ASN A N 1
ATOM 825 C CA . ASN A 1 108 ? -3.951 4.25 11.164 1 94.94 108 ASN A CA 1
ATOM 826 C C . ASN A 1 108 ? -2.742 3.537 10.562 1 94.94 108 ASN A C 1
ATOM 828 O O . ASN A 1 108 ? -1.715 3.383 11.234 1 94.94 108 ASN A O 1
ATOM 832 N N . GLU A 1 109 ? -2.865 3.057 9.352 1 96.69 109 GLU A N 1
ATOM 833 C CA . GLU A 1 109 ? -1.848 2.287 8.641 1 96.69 109 GLU A CA 1
ATOM 834 C C . GLU A 1 109 ? -1.731 2.736 7.184 1 96.69 109 GLU A C 1
ATOM 836 O O . GLU A 1 109 ? -2.719 3.154 6.578 1 96.69 109 GLU A O 1
ATOM 841 N N . TYR A 1 110 ? -0.437 2.674 6.625 1 96.5 110 TYR A N 1
ATOM 842 C CA . TYR A 1 110 ? -0.18 3.229 5.301 1 96.5 110 TYR A CA 1
ATOM 843 C C . TYR A 1 110 ? 0.939 2.469 4.602 1 96.5 110 TYR A C 1
ATOM 845 O O . TYR A 1 110 ? 1.83 1.919 5.254 1 96.5 110 TYR A O 1
ATOM 853 N N . MET A 1 111 ? 0.831 2.469 3.311 1 98.31 111 MET A N 1
ATOM 854 C CA . MET A 1 111 ? 1.978 2.229 2.441 1 98.31 111 MET A CA 1
ATOM 855 C C . MET A 1 111 ? 2.375 3.5 1.7 1 98.31 111 MET A C 1
ATOM 857 O O . MET A 1 111 ? 1.562 4.086 0.985 1 98.31 111 MET A O 1
ATOM 861 N N . ILE A 1 112 ? 3.576 3.92 1.855 1 98.62 112 ILE A N 1
ATOM 862 C CA . ILE A 1 112 ? 4.043 5.168 1.261 1 98.62 112 ILE A CA 1
ATOM 863 C C . ILE A 1 112 ? 5.223 4.887 0.335 1 98.62 112 ILE A C 1
ATOM 865 O O . ILE A 1 112 ? 6.172 4.199 0.718 1 98.62 112 ILE A O 1
ATOM 869 N N . VAL A 1 113 ? 5.141 5.375 -0.854 1 98.75 113 VAL A N 1
ATOM 870 C CA . VAL A 1 113 ? 6.27 5.332 -1.779 1 98.75 113 VAL A CA 1
ATOM 871 C C . VAL A 1 113 ? 6.887 6.723 -1.906 1 98.75 113 VAL A C 1
ATOM 873 O O . VAL A 1 113 ? 6.195 7.688 -2.24 1 98.75 113 VAL A O 1
ATOM 876 N N . LEU A 1 114 ? 8.125 6.812 -1.634 1 98.88 114 LEU A N 1
ATOM 877 C CA . LEU A 1 114 ? 8.906 8.023 -1.835 1 98.88 114 LEU A CA 1
ATOM 878 C C . LEU A 1 114 ? 9.727 7.938 -3.115 1 98.88 114 LEU A C 1
ATOM 880 O O . LEU A 1 114 ? 10.547 7.027 -3.271 1 98.88 114 LEU A O 1
ATOM 884 N N . LYS A 1 115 ? 9.492 8.805 -4.02 1 98.75 115 LYS A N 1
ATOM 885 C CA . LYS A 1 115 ? 10.336 8.953 -5.195 1 98.75 115 LYS A CA 1
ATOM 886 C C . LYS A 1 115 ? 11.336 10.094 -5.012 1 98.75 115 LYS A C 1
ATOM 888 O O . LYS A 1 115 ? 10.945 11.227 -4.711 1 98.75 115 LYS A O 1
ATOM 893 N N . MET A 1 116 ? 12.602 9.805 -5.281 1 98.88 116 MET A N 1
ATOM 894 C CA . MET A 1 116 ? 13.625 10.766 -4.871 1 98.88 116 MET A CA 1
ATOM 895 C C . MET A 1 116 ? 14.43 11.25 -6.074 1 98.88 116 MET A C 1
ATOM 897 O O . MET A 1 116 ? 14.281 10.719 -7.18 1 98.88 116 MET A O 1
ATOM 901 N N . THR A 1 117 ? 15.156 12.32 -5.832 1 98.81 117 THR A N 1
ATOM 902 C CA . THR A 1 117 ? 16.078 12.844 -6.824 1 98.81 117 THR A CA 1
ATOM 903 C C . THR A 1 117 ? 17.172 11.82 -7.145 1 98.81 117 THR A C 1
ATOM 905 O O . THR A 1 117 ? 17.359 10.852 -6.402 1 98.81 117 THR A O 1
ATOM 908 N N . ASP A 1 118 ? 17.859 12.016 -8.195 1 98.38 118 ASP A N 1
ATOM 909 C CA . ASP A 1 118 ? 18.859 11.062 -8.672 1 98.38 118 ASP A CA 1
ATOM 910 C C . ASP A 1 118 ? 19.922 10.805 -7.621 1 98.38 118 ASP A C 1
ATOM 912 O O . ASP A 1 118 ? 20.438 9.695 -7.508 1 98.38 118 ASP A O 1
ATOM 916 N N . ASP A 1 119 ? 20.234 11.812 -6.914 1 98.25 119 ASP A N 1
ATOM 917 C CA . ASP A 1 119 ? 21.266 11.648 -5.898 1 98.25 119 ASP A CA 1
ATOM 918 C C . ASP A 1 119 ? 20.688 11.117 -4.594 1 98.25 119 ASP A C 1
ATOM 920 O O . ASP A 1 119 ? 21.406 10.898 -3.623 1 98.25 119 ASP A O 1
ATOM 924 N N . GLY A 1 120 ? 19.344 10.969 -4.477 1 98.56 120 GLY A N 1
ATOM 925 C CA . GLY A 1 120 ? 18.656 10.336 -3.355 1 98.56 120 GLY A CA 1
ATOM 926 C C . GLY A 1 120 ? 18.484 11.258 -2.164 1 98.56 120 GLY A C 1
ATOM 927 O O . GLY A 1 120 ? 18 10.836 -1.112 1 98.56 120 GLY A O 1
ATOM 928 N N . THR A 1 121 ? 18.75 12.586 -2.297 1 98.5 121 THR A N 1
ATOM 929 C CA . THR A 1 121 ? 18.859 13.43 -1.114 1 98.5 121 THR A CA 1
ATOM 930 C C . THR A 1 121 ? 17.547 14.18 -0.869 1 98.5 121 THR A C 1
ATOM 932 O O . THR A 1 121 ? 17.328 14.734 0.212 1 98.5 121 THR A O 1
ATOM 935 N N . GLN A 1 122 ? 16.641 14.188 -1.9 1 98.88 122 GLN A N 1
ATOM 936 C CA . GLN A 1 122 ? 15.359 14.867 -1.747 1 98.88 122 GLN A CA 1
ATOM 937 C C . GLN A 1 122 ? 14.227 14.039 -2.359 1 98.88 122 GLN A C 1
ATOM 939 O O . GLN A 1 122 ? 14.469 13.195 -3.227 1 98.88 122 GLN A O 1
ATOM 944 N N . ILE A 1 123 ? 13.039 14.359 -1.93 1 98.94 123 ILE A N 1
ATOM 945 C CA . ILE A 1 123 ? 11.844 13.656 -2.395 1 98.94 123 ILE A CA 1
ATOM 946 C C . ILE A 1 123 ? 11.133 14.5 -3.453 1 98.94 123 ILE A C 1
ATOM 948 O O . ILE A 1 123 ? 10.812 15.664 -3.215 1 98.94 123 ILE A O 1
ATOM 952 N N . LYS A 1 124 ? 10.844 13.875 -4.539 1 98.69 124 LYS A N 1
ATOM 953 C CA . LYS A 1 124 ? 10.18 14.562 -5.645 1 98.69 124 LYS A CA 1
ATOM 954 C C . LYS A 1 124 ? 8.68 14.266 -5.648 1 98.69 124 LYS A C 1
ATOM 956 O O . LYS A 1 124 ? 7.887 15.062 -6.156 1 98.69 124 LYS A O 1
ATOM 961 N N . GLU A 1 125 ? 8.352 13.125 -5.191 1 98.5 125 GLU A N 1
ATOM 962 C CA . GLU A 1 125 ? 6.953 12.695 -5.168 1 98.5 125 GLU A CA 1
ATOM 963 C C . GLU A 1 125 ? 6.684 11.766 -3.988 1 98.5 125 GLU A C 1
ATOM 965 O O . GLU A 1 125 ? 7.512 10.906 -3.664 1 98.5 125 GLU A O 1
ATOM 970 N N . VAL A 1 126 ? 5.566 11.938 -3.361 1 98.56 126 VAL A N 1
ATOM 971 C CA . VAL A 1 126 ? 5.066 11.047 -2.318 1 98.56 126 VAL A CA 1
ATOM 972 C C . VAL A 1 126 ? 3.742 10.422 -2.762 1 98.56 126 VAL A C 1
ATOM 974 O O . VAL A 1 126 ? 2.797 11.133 -3.105 1 98.56 126 VAL A O 1
ATOM 977 N N . MET A 1 127 ? 3.727 9.156 -2.809 1 97.56 127 MET A N 1
ATOM 978 C CA . MET A 1 127 ? 2.475 8.438 -3.027 1 97.56 127 MET A CA 1
ATOM 979 C C . MET A 1 127 ? 2.057 7.68 -1.771 1 97.56 127 MET A C 1
ATOM 981 O O . MET A 1 127 ? 2.803 6.836 -1.272 1 97.56 127 MET A O 1
ATOM 985 N N . GLU A 1 128 ? 0.872 7.98 -1.292 1 97.81 128 GLU A N 1
ATOM 986 C CA . GLU A 1 128 ? 0.356 7.387 -0.062 1 97.81 128 GLU A CA 1
ATOM 987 C C . GLU A 1 128 ? -0.843 6.484 -0.344 1 97.81 128 GLU A C 1
ATOM 989 O O . GLU A 1 128 ? -1.865 6.945 -0.856 1 97.81 128 GLU A O 1
ATOM 994 N N . PHE A 1 129 ? -0.709 5.262 -0.055 1 98.12 129 PHE A N 1
ATOM 995 C CA . PHE A 1 129 ? -1.853 4.359 -0.02 1 98.12 129 PHE A CA 1
ATOM 996 C C . PHE A 1 129 ? -2.363 4.184 1.406 1 98.12 129 PHE A C 1
ATOM 998 O O . PHE A 1 129 ? -1.692 3.572 2.24 1 98.12 129 PHE A O 1
ATOM 1005 N N . ILE A 1 130 ? -3.512 4.715 1.641 1 97.12 130 ILE A N 1
ATOM 1006 C CA . ILE A 1 130 ? -3.947 4.828 3.029 1 97.12 130 ILE A CA 1
ATOM 1007 C C . ILE A 1 130 ? -5.051 3.811 3.307 1 97.12 130 ILE A C 1
ATOM 1009 O O . ILE A 1 130 ? -5.633 3.248 2.375 1 97.12 130 ILE A O 1
ATOM 1013 N N . ASP A 1 131 ? -5.301 3.541 4.566 1 96.81 131 ASP A N 1
ATOM 1014 C CA . ASP A 1 131 ? -6.453 2.76 5.004 1 96.81 131 ASP A CA 1
ATOM 1015 C C . ASP A 1 131 ? -7.754 3.539 4.805 1 96.81 131 ASP A C 1
ATOM 1017 O O . ASP A 1 131 ? -8.148 4.324 5.664 1 96.81 131 ASP A O 1
ATOM 1021 N N . SER A 1 132 ? -8.391 3.262 3.75 1 95.38 132 SER A N 1
ATOM 1022 C CA . SER A 1 132 ? -9.539 4.047 3.32 1 95.38 132 SER A CA 1
ATOM 1023 C C . SER A 1 132 ? -10.719 3.871 4.273 1 95.38 132 SER A C 1
ATOM 1025 O O . SER A 1 132 ? -11.5 4.801 4.477 1 95.38 132 SER A O 1
ATOM 1027 N N . ALA A 1 133 ? -10.914 2.732 4.852 1 93.5 133 ALA A N 1
ATOM 1028 C CA . ALA A 1 133 ? -12.008 2.498 5.793 1 93.5 133 ALA A CA 1
ATOM 1029 C C . ALA A 1 133 ? -11.828 3.33 7.059 1 93.5 133 ALA A C 1
ATOM 1031 O O . ALA A 1 133 ? -12.758 4.008 7.5 1 93.5 133 ALA A O 1
ATOM 1032 N N . THR A 1 134 ? -10.656 3.264 7.566 1 92.69 134 THR A N 1
ATOM 1033 C CA . THR A 1 134 ? -10.359 4.059 8.75 1 92.69 134 THR A CA 1
ATOM 1034 C C . THR A 1 134 ? -10.508 5.547 8.461 1 92.69 134 THR A C 1
ATOM 1036 O O . THR A 1 134 ? -11.023 6.301 9.289 1 92.69 134 THR A O 1
ATOM 1039 N N . THR A 1 135 ? -10.078 5.945 7.312 1 90.69 135 THR A N 1
ATOM 1040 C CA . THR A 1 135 ? -10.203 7.336 6.895 1 90.69 135 THR A CA 1
ATOM 1041 C C . THR A 1 135 ? -11.672 7.75 6.828 1 90.69 135 THR A C 1
ATOM 1043 O O . THR A 1 135 ? -12.047 8.82 7.309 1 90.69 135 THR A O 1
ATOM 1046 N N . ARG A 1 136 ? -12.469 6.918 6.312 1 90.31 136 ARG A N 1
ATOM 1047 C CA . ARG A 1 136 ? -13.898 7.188 6.266 1 90.31 136 ARG A CA 1
ATOM 1048 C C . ARG A 1 136 ? -14.484 7.309 7.672 1 90.31 136 ARG A C 1
ATOM 1050 O O . ARG A 1 136 ? -15.297 8.195 7.938 1 90.31 136 ARG A O 1
ATOM 1057 N N . ASP A 1 137 ? -14.086 6.453 8.523 1 88.62 137 ASP A N 1
ATOM 1058 C CA . ASP A 1 137 ? -14.586 6.461 9.898 1 88.62 137 ASP A CA 1
ATOM 1059 C C . ASP A 1 137 ? -14.188 7.746 10.617 1 88.62 137 ASP A C 1
ATOM 1061 O O . ASP A 1 137 ? -14.984 8.32 11.367 1 88.62 137 ASP A O 1
ATOM 1065 N N . ILE A 1 138 ? -13.047 8.148 10.422 1 84.56 138 ILE A N 1
ATOM 1066 C CA . ILE A 1 138 ? -12.555 9.367 11.047 1 84.56 138 ILE A CA 1
ATOM 1067 C C . ILE A 1 138 ? -13.312 10.57 10.492 1 84.56 138 ILE A C 1
ATOM 1069 O O . ILE A 1 138 ? -13.711 11.469 11.25 1 84.56 138 ILE A O 1
ATOM 1073 N N . ALA A 1 139 ? -13.422 10.586 9.203 1 84.25 139 ALA A N 1
ATOM 1074 C CA . ALA A 1 139 ? -14.18 11.672 8.578 1 84.25 139 ALA A CA 1
ATOM 1075 C C . ALA A 1 139 ? -15.594 11.75 9.156 1 84.25 139 ALA A C 1
ATOM 1077 O O . ALA A 1 139 ? -16.094 12.844 9.43 1 84.25 139 ALA A O 1
ATOM 1078 N N . ALA A 1 140 ? -16.188 10.656 9.312 1 84.44 140 ALA A N 1
ATOM 1079 C CA . ALA A 1 140 ? -17.531 10.602 9.859 1 84.44 140 ALA A CA 1
ATOM 1080 C C . ALA A 1 140 ? -17.562 11.094 11.305 1 84.44 140 ALA A C 1
ATOM 1082 O O . ALA A 1 140 ? -18.484 11.82 11.695 1 84.44 140 ALA A O 1
ATOM 1083 N N . SER A 1 141 ? -16.594 10.688 12.023 1 83.31 141 SER A N 1
ATOM 1084 C CA . SER A 1 141 ? -16.516 11.094 13.422 1 83.31 141 SER A CA 1
ATOM 1085 C C . SER A 1 141 ? -16.297 12.602 13.547 1 83.31 141 SER A C 1
ATOM 1087 O O . SER A 1 141 ? -16.891 13.242 14.414 1 83.31 141 SER A O 1
ATOM 1089 N N . LEU A 1 142 ? -15.484 13.133 12.766 1 77.31 142 LEU A N 1
ATOM 1090 C CA . LEU A 1 142 ? -15.211 14.57 12.766 1 77.31 142 LEU A CA 1
ATOM 1091 C C . LEU A 1 142 ? -16.469 15.359 12.391 1 77.31 142 LEU A C 1
ATOM 1093 O O . LEU A 1 142 ? -16.75 16.406 12.977 1 77.31 142 LEU A O 1
ATOM 1097 N N . ALA A 1 143 ? -17.172 14.875 11.469 1 79.5 143 ALA A N 1
ATOM 1098 C CA . ALA A 1 143 ? -18.391 15.539 11.016 1 79.5 143 ALA A CA 1
ATOM 1099 C C . ALA A 1 143 ? -19.453 15.555 12.117 1 79.5 143 ALA A C 1
ATOM 1101 O O . ALA A 1 143 ? -20.25 16.484 12.195 1 79.5 143 ALA A O 1
ATOM 1102 N N . GLN A 1 144 ? -19.453 14.609 12.898 1 79.75 144 GLN A N 1
ATOM 1103 C CA . GLN A 1 144 ? -20.422 14.516 13.984 1 79.75 144 GLN A CA 1
ATOM 1104 C C . GLN A 1 144 ? -20.031 15.43 15.141 1 79.75 144 GLN A C 1
ATOM 1106 O O . GLN A 1 144 ? -20.906 15.852 15.914 1 79.75 144 GLN A O 1
ATOM 1111 N N . HIS A 1 145 ? -18.828 15.664 15.195 1 74.12 145 HIS A N 1
ATOM 1112 C CA . HIS A 1 145 ? -18.375 16.422 16.359 1 74.12 145 HIS A CA 1
ATOM 1113 C C . HIS A 1 145 ? -18.109 17.875 16 1 74.12 145 HIS A C 1
ATOM 1115 O O . HIS A 1 145 ? -17.953 18.719 16.891 1 74.12 145 HIS A O 1
ATOM 1121 N N . VAL A 1 146 ? -17.875 18.219 14.742 1 62.81 146 VAL A N 1
ATOM 1122 C CA . VAL A 1 146 ? -17.75 19.625 14.344 1 62.81 146 VAL A CA 1
ATOM 1123 C C . VAL A 1 146 ? -19.141 20.219 14.133 1 62.81 146 VAL A C 1
ATOM 1125 O O . VAL A 1 146 ? -19.859 19.828 13.211 1 62.81 146 VAL A O 1
ATOM 1128 N N . LYS A 1 147 ? -20.062 20.266 15.133 1 53.06 147 LYS A N 1
ATOM 1129 C CA . LYS A 1 147 ? -21.312 21.016 15.125 1 53.06 147 LYS A CA 1
ATOM 1130 C C . LYS A 1 147 ? -21.125 22.422 14.594 1 53.06 147 LYS A C 1
ATOM 1132 O O . LYS A 1 147 ? -20.203 23.141 15.023 1 53.06 147 LYS A O 1
ATOM 1137 N N . PRO A 1 148 ? -21.75 22.719 13.383 1 49.78 148 PRO A N 1
ATOM 1138 C CA . PRO A 1 148 ? -21.859 24.141 13.031 1 49.78 148 PRO A CA 1
ATOM 1139 C C . PRO A 1 148 ? -22.219 25.016 14.227 1 49.78 148 PRO A C 1
ATOM 1141 O O . PRO A 1 148 ? -22.984 24.594 15.094 1 49.78 148 PRO A O 1
ATOM 1144 N N . GLU A 1 149 ? -21.297 25.875 14.492 1 38.94 149 GLU A N 1
ATOM 1145 C CA . GLU A 1 149 ? -21.922 26.938 15.281 1 38.94 149 GLU A CA 1
ATOM 1146 C C . GLU A 1 149 ? -23.234 27.375 14.656 1 38.94 149 GLU A C 1
ATOM 1148 O O . GLU A 1 149 ? -23.391 27.359 13.438 1 38.94 149 GLU A O 1
ATOM 1153 N N . MET B 1 1 ? 23.469 -14.617 -17.984 1 78.5 1 MET B N 1
ATOM 1154 C CA . MET B 1 1 ? 22.5 -14.922 -16.938 1 78.5 1 MET B CA 1
ATOM 1155 C C . MET B 1 1 ? 21.703 -13.68 -16.562 1 78.5 1 MET B C 1
ATOM 1157 O O . MET B 1 1 ? 22.219 -12.562 -16.625 1 78.5 1 MET B O 1
ATOM 1161 N N . PRO B 1 2 ? 20.359 -13.844 -16.547 1 91 2 PRO B N 1
ATOM 1162 C CA . PRO B 1 2 ? 19.609 -12.633 -16.203 1 91 2 PRO B CA 1
ATOM 1163 C C . PRO B 1 2 ? 20.047 -12.031 -14.859 1 91 2 PRO B C 1
ATOM 1165 O O . PRO B 1 2 ? 20.547 -12.75 -13.992 1 91 2 PRO B O 1
ATOM 1168 N N . SER B 1 3 ? 20.141 -10.773 -14.758 1 96.44 3 SER B N 1
ATOM 1169 C CA . SER B 1 3 ? 20.406 -10.125 -13.484 1 96.44 3 SER B CA 1
ATOM 1170 C C . SER B 1 3 ? 19.375 -10.492 -12.438 1 96.44 3 SER B C 1
ATOM 1172 O O . SER B 1 3 ? 18.281 -10.961 -12.773 1 96.44 3 SER B O 1
ATOM 1174 N N . ILE B 1 4 ? 19.766 -10.383 -11.227 1 97.88 4 ILE B N 1
ATOM 1175 C CA . ILE B 1 4 ? 18.812 -10.633 -10.148 1 97.88 4 ILE B CA 1
ATOM 1176 C C . ILE B 1 4 ? 17.594 -9.727 -10.305 1 97.88 4 ILE B C 1
ATOM 1178 O O . ILE B 1 4 ? 16.469 -10.148 -10.062 1 97.88 4 ILE B O 1
ATOM 1182 N N . ARG B 1 5 ? 17.734 -8.555 -10.719 1 98.06 5 ARG B N 1
ATOM 1183 C CA . ARG B 1 5 ? 16.625 -7.633 -10.945 1 98.06 5 ARG B CA 1
ATOM 1184 C C . ARG B 1 5 ? 15.68 -8.172 -12.008 1 98.06 5 ARG B C 1
ATOM 1186 O O . ARG B 1 5 ? 14.461 -8.156 -11.828 1 98.06 5 ARG B O 1
ATOM 1193 N N . ASP B 1 6 ? 16.219 -8.617 -13.094 1 98.25 6 ASP B N 1
ATOM 1194 C CA . ASP B 1 6 ? 15.414 -9.18 -14.164 1 98.25 6 ASP B CA 1
ATOM 1195 C C . ASP B 1 6 ? 14.617 -10.391 -13.68 1 98.25 6 ASP B C 1
ATOM 1197 O O . ASP B 1 6 ? 13.453 -10.562 -14.047 1 98.25 6 ASP B O 1
ATOM 1201 N N . THR B 1 7 ? 15.289 -11.211 -12.914 1 98.62 7 THR B N 1
ATOM 1202 C CA . THR B 1 7 ? 14.633 -12.406 -12.383 1 98.62 7 THR B CA 1
ATOM 1203 C C . THR B 1 7 ? 13.477 -12.023 -11.469 1 98.62 7 THR B C 1
ATOM 1205 O O . THR B 1 7 ? 12.398 -12.609 -11.547 1 98.62 7 THR B O 1
ATOM 1208 N N . LEU B 1 8 ? 13.68 -11.039 -10.578 1 98.75 8 LEU B N 1
ATOM 1209 C CA . LEU B 1 8 ? 12.633 -10.562 -9.688 1 98.75 8 LEU B CA 1
ATOM 1210 C C . LEU B 1 8 ? 11.445 -10.031 -10.484 1 98.75 8 LEU B C 1
ATOM 1212 O O . LEU B 1 8 ? 10.289 -10.328 -10.156 1 98.75 8 LEU B O 1
ATOM 1216 N N . VAL B 1 9 ? 11.727 -9.281 -11.508 1 98.62 9 VAL B N 1
ATOM 1217 C CA . VAL B 1 9 ? 10.688 -8.695 -12.352 1 98.62 9 VAL B CA 1
ATOM 1218 C C . VAL B 1 9 ? 9.93 -9.812 -13.07 1 98.62 9 VAL B C 1
ATOM 1220 O O . VAL B 1 9 ? 8.695 -9.773 -13.164 1 98.62 9 VAL B O 1
ATOM 1223 N N . GLN B 1 10 ? 10.625 -10.781 -13.547 1 98.56 10 GLN B N 1
ATOM 1224 C CA . GLN B 1 10 ? 9.992 -11.906 -14.219 1 98.56 10 GLN B CA 1
ATOM 1225 C C . GLN B 1 10 ? 9.07 -12.664 -13.273 1 98.56 10 GLN B C 1
ATOM 1227 O O . GLN B 1 10 ? 7.961 -13.047 -13.656 1 98.56 10 GLN B O 1
ATOM 1232 N N . THR B 1 11 ? 9.5 -12.961 -12.07 1 98.81 11 THR B N 1
ATOM 1233 C CA . THR B 1 11 ? 8.68 -13.641 -11.07 1 98.81 11 THR B CA 1
ATOM 1234 C C . THR B 1 11 ? 7.441 -12.812 -10.742 1 98.81 11 THR B C 1
ATOM 1236 O O . THR B 1 11 ? 6.34 -13.352 -10.625 1 98.81 11 THR B O 1
ATOM 1239 N N . ALA B 1 12 ? 7.617 -11.508 -10.594 1 98.81 12 ALA B N 1
ATOM 1240 C CA . ALA B 1 12 ? 6.48 -10.625 -10.344 1 98.81 12 ALA B CA 1
ATOM 1241 C C . ALA B 1 12 ? 5.473 -10.688 -11.484 1 98.81 12 ALA B C 1
ATOM 1243 O O . ALA B 1 12 ? 4.262 -10.727 -11.25 1 98.81 12 ALA B O 1
ATOM 1244 N N . ASN B 1 13 ? 5.965 -10.68 -12.688 1 98.69 13 ASN B N 1
ATOM 1245 C CA . ASN B 1 13 ? 5.082 -10.812 -13.844 1 98.69 13 ASN B CA 1
ATOM 1246 C C . ASN B 1 13 ? 4.352 -12.148 -13.844 1 98.69 13 ASN B C 1
ATOM 1248 O O . ASN B 1 13 ? 3.188 -12.227 -14.234 1 98.69 13 ASN B O 1
ATOM 1252 N N . SER B 1 14 ? 5.02 -13.156 -13.461 1 98.62 14 SER B N 1
ATOM 1253 C CA . SER B 1 14 ? 4.398 -14.477 -13.359 1 98.62 14 SER B CA 1
ATOM 1254 C C . SER B 1 14 ? 3.277 -14.477 -12.32 1 98.62 14 SER B C 1
ATOM 1256 O O . SER B 1 14 ? 2.268 -15.164 -12.492 1 98.62 14 SER B O 1
ATOM 1258 N N . TYR B 1 15 ? 3.477 -13.773 -11.211 1 98.69 15 TYR B N 1
ATOM 1259 C CA . TYR B 1 15 ? 2.428 -13.602 -10.219 1 98.69 15 TYR B CA 1
ATOM 1260 C C . TYR B 1 15 ? 1.173 -13 -10.844 1 98.69 15 TYR B C 1
ATOM 1262 O O . TYR B 1 15 ? 0.071 -13.523 -10.664 1 98.69 15 TYR B O 1
ATOM 1270 N N . ILE B 1 16 ? 1.317 -11.914 -11.57 1 98.56 16 ILE B N 1
ATOM 1271 C CA . ILE B 1 16 ? 0.206 -11.234 -12.227 1 98.56 16 ILE B CA 1
ATOM 1272 C C . ILE B 1 16 ? -0.461 -12.188 -13.219 1 98.56 16 ILE B C 1
ATOM 1274 O O . ILE B 1 16 ? -1.688 -12.312 -13.242 1 98.56 16 ILE B O 1
ATOM 1278 N N . ALA B 1 17 ? 0.362 -12.875 -14.055 1 98.5 17 ALA B N 1
ATOM 1279 C CA . ALA B 1 17 ? -0.159 -13.812 -15.047 1 98.5 17 ALA B CA 1
ATOM 1280 C C . ALA B 1 17 ? -0.924 -14.953 -14.375 1 98.5 17 ALA B C 1
ATOM 1282 O O . ALA B 1 17 ? -1.985 -15.359 -14.844 1 98.5 17 ALA B O 1
ATOM 1283 N N . GLY B 1 18 ? -0.367 -15.484 -13.328 1 98.06 18 GLY B N 1
ATOM 1284 C CA . GLY B 1 18 ? -1.02 -16.547 -12.594 1 98.06 18 GLY B CA 1
ATOM 1285 C C . GLY B 1 18 ? -2.373 -16.156 -12.031 1 98.06 18 GLY B C 1
ATOM 1286 O O . GLY B 1 18 ? -3.348 -16.891 -12.164 1 98.06 18 GLY B O 1
ATOM 1287 N N . PHE B 1 19 ? -2.412 -14.992 -11.414 1 97.62 19 PHE B N 1
ATOM 1288 C CA . PHE B 1 19 ? -3.67 -14.5 -10.859 1 97.62 19 PHE B CA 1
ATOM 1289 C C . PHE B 1 19 ? -4.719 -14.344 -11.953 1 97.62 19 PHE B C 1
ATOM 1291 O O . PHE B 1 19 ? -5.891 -14.656 -11.75 1 97.62 19 PHE B O 1
ATOM 1298 N N . ASN B 1 20 ? -4.309 -13.945 -13.102 1 97.94 20 ASN B N 1
ATOM 1299 C CA . ASN B 1 20 ? -5.211 -13.625 -14.195 1 97.94 20 ASN B CA 1
ATOM 1300 C C . ASN B 1 20 ? -5.754 -14.883 -14.859 1 97.94 20 ASN B C 1
ATOM 1302 O O . ASN B 1 20 ? -6.629 -14.805 -15.727 1 97.94 20 ASN B O 1
ATOM 1306 N N . THR B 1 21 ? -5.258 -16.062 -14.445 1 97 21 THR B N 1
ATOM 1307 C CA . THR B 1 21 ? -5.863 -17.312 -14.898 1 97 21 THR B CA 1
ATOM 1308 C C . THR B 1 21 ? -7.176 -17.578 -14.172 1 97 21 THR B C 1
ATOM 1310 O O . THR B 1 21 ? -7.992 -18.391 -14.617 1 97 21 THR B O 1
ATOM 1313 N N . ASN B 1 22 ? -7.324 -16.969 -13.039 1 96.56 22 ASN B N 1
ATOM 1314 C CA . ASN B 1 22 ? -8.477 -17.156 -12.164 1 96.56 22 ASN B CA 1
ATOM 1315 C C . ASN B 1 22 ? -8.695 -18.625 -11.812 1 96.56 22 ASN B C 1
ATOM 1317 O O . ASN B 1 22 ? -9.82 -19.109 -11.859 1 96.56 22 ASN B O 1
ATOM 1321 N N . THR B 1 23 ? -7.652 -19.312 -11.523 1 96.44 23 THR B N 1
ATOM 1322 C CA . THR B 1 23 ? -7.707 -20.719 -11.102 1 96.44 23 THR B CA 1
ATOM 1323 C C . THR B 1 23 ? -6.941 -20.906 -9.789 1 96.44 23 THR B C 1
ATOM 1325 O O . THR B 1 23 ? -6.051 -20.125 -9.461 1 96.44 23 THR B O 1
ATOM 1328 N N . ALA B 1 24 ? -7.266 -21.969 -9.109 1 96.12 24 ALA B N 1
ATOM 1329 C CA . ALA B 1 24 ? -6.578 -22.312 -7.867 1 96.12 24 ALA B CA 1
ATOM 1330 C C . ALA B 1 24 ? -5.086 -22.531 -8.102 1 96.12 24 ALA B C 1
ATOM 1332 O O . ALA B 1 24 ? -4.25 -22.094 -7.312 1 96.12 24 ALA B O 1
ATOM 1333 N N . GLU B 1 25 ? -4.781 -23.188 -9.141 1 97.12 25 GLU B N 1
ATOM 1334 C CA . GLU B 1 25 ? -3.393 -23.516 -9.461 1 97.12 25 GLU B CA 1
ATOM 1335 C C . GLU B 1 25 ? -2.625 -22.25 -9.875 1 97.12 25 GLU B C 1
ATOM 1337 O O . GLU B 1 25 ? -1.461 -22.078 -9.508 1 97.12 25 GLU B O 1
ATOM 1342 N N . GLY B 1 26 ? -3.234 -21.422 -10.625 1 97.69 26 GLY B N 1
ATOM 1343 C CA . GLY B 1 26 ? -2.592 -20.234 -11.156 1 97.69 26 GLY B CA 1
ATOM 1344 C C . GLY B 1 26 ? -2.16 -19.266 -10.078 1 97.69 26 GLY B C 1
ATOM 1345 O O . GLY B 1 26 ? -1.073 -18.688 -10.156 1 97.69 26 GLY B O 1
ATOM 1346 N N . VAL B 1 27 ? -2.934 -19.109 -9.039 1 97.25 27 VAL B N 1
ATOM 1347 C CA . VAL B 1 27 ? -2.703 -18.062 -8.055 1 97.25 27 VAL B CA 1
ATOM 1348 C C . VAL B 1 27 ? -1.525 -18.438 -7.16 1 97.25 27 VAL B C 1
ATOM 1350 O O . VAL B 1 27 ? -0.966 -17.578 -6.469 1 97.25 27 VAL B O 1
ATOM 1353 N N . ILE B 1 28 ? -1.109 -19.719 -7.18 1 98.19 28 ILE B N 1
ATOM 1354 C CA . ILE B 1 28 ? -0.004 -20.094 -6.309 1 98.19 28 ILE B CA 1
ATOM 1355 C C . ILE B 1 28 ? 1.148 -20.641 -7.148 1 98.19 28 ILE B C 1
ATOM 1357 O O . ILE B 1 28 ? 2.09 -21.234 -6.613 1 98.19 28 ILE B O 1
ATOM 1361 N N . ALA B 1 29 ? 1.155 -20.5 -8.438 1 97.81 29 ALA B N 1
ATOM 1362 C CA . ALA B 1 29 ? 2.049 -21.172 -9.383 1 97.81 29 ALA B CA 1
ATOM 1363 C C . ALA B 1 29 ? 3.504 -20.797 -9.117 1 97.81 29 ALA B C 1
ATOM 1365 O O . ALA B 1 29 ? 4.406 -21.625 -9.305 1 97.81 29 ALA B O 1
ATOM 1366 N N . CYS B 1 30 ? 3.723 -19.609 -8.648 1 98.38 30 CYS B N 1
ATOM 1367 C CA . CYS B 1 30 ? 5.102 -19.156 -8.508 1 98.38 30 CYS B CA 1
ATOM 1368 C C . CYS B 1 30 ? 5.48 -19 -7.039 1 98.38 30 CYS B C 1
ATOM 1370 O O . CYS B 1 30 ? 6.426 -18.281 -6.707 1 98.38 30 CYS B O 1
ATOM 1372 N N . ARG B 1 31 ? 4.809 -19.641 -6.195 1 98.75 31 ARG B N 1
ATOM 1373 C CA . ARG B 1 31 ? 5.035 -19.547 -4.758 1 98.75 31 ARG B CA 1
ATOM 1374 C C . ARG B 1 31 ? 5.816 -20.766 -4.254 1 98.75 31 ARG B C 1
ATOM 1376 O O . ARG B 1 31 ? 5.719 -21.844 -4.82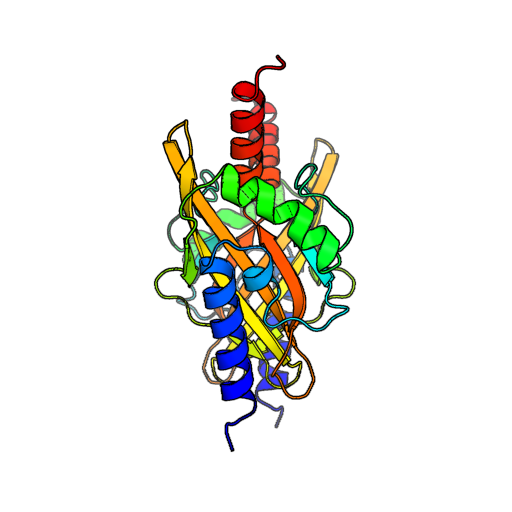 1 98.75 31 ARG B O 1
ATOM 1383 N N . THR B 1 32 ? 6.625 -20.547 -3.225 1 98.81 32 THR B N 1
ATOM 1384 C CA . THR B 1 32 ? 7.172 -21.688 -2.504 1 98.81 32 THR B CA 1
ATOM 1385 C C . THR B 1 32 ? 6.059 -22.469 -1.804 1 98.81 32 THR B C 1
ATOM 1387 O O . THR B 1 32 ? 4.973 -21.938 -1.572 1 98.81 32 THR B O 1
ATOM 1390 N N . ALA B 1 33 ? 6.293 -23.703 -1.437 1 98.25 33 ALA B N 1
ATOM 1391 C CA . ALA B 1 33 ? 5.293 -24.578 -0.81 1 98.25 33 ALA B CA 1
ATOM 1392 C C . ALA B 1 33 ? 4.836 -24 0.529 1 98.25 33 ALA B C 1
ATOM 1394 O O . ALA B 1 33 ? 3.684 -24.188 0.927 1 98.25 33 ALA B O 1
ATOM 1395 N N . ASP B 1 34 ? 5.727 -23.25 1.162 1 98.12 34 ASP B N 1
ATOM 1396 C CA . ASP B 1 34 ? 5.418 -22.734 2.492 1 98.12 34 ASP B CA 1
ATOM 1397 C C . ASP B 1 34 ? 5.121 -21.25 2.445 1 98.12 34 ASP B C 1
ATOM 1399 O O . ASP B 1 34 ? 5.195 -20.562 3.469 1 98.12 34 ASP B O 1
ATOM 1403 N N . CYS B 1 35 ? 4.82 -20.734 1.283 1 98.62 35 CYS B N 1
ATOM 1404 C CA . CYS B 1 35 ? 4.52 -19.312 1.122 1 98.62 35 CYS B CA 1
ATOM 1405 C C . CYS B 1 35 ? 3.344 -18.906 2.002 1 98.62 35 CYS B C 1
ATOM 1407 O O . CYS B 1 35 ? 2.371 -19.641 2.133 1 98.62 35 CYS B O 1
ATOM 1409 N N . LYS B 1 36 ? 3.441 -17.688 2.535 1 98.12 36 LYS B N 1
ATOM 1410 C CA . LYS B 1 36 ? 2.361 -17.109 3.322 1 98.12 36 LYS B CA 1
ATOM 1411 C C . LYS B 1 36 ? 1.833 -15.828 2.668 1 98.12 36 LYS B C 1
ATOM 1413 O O . LYS B 1 36 ? 2.596 -15.07 2.064 1 98.12 36 LYS B O 1
ATOM 1418 N N . GLN B 1 37 ? 0.61 -15.633 2.818 1 98 37 GLN B N 1
ATOM 1419 C CA . GLN B 1 37 ? -0.067 -14.438 2.32 1 98 37 GLN B CA 1
ATOM 1420 C C . GLN B 1 37 ? -0.788 -13.703 3.447 1 98 37 GLN B C 1
ATOM 1422 O O . GLN B 1 37 ? -1.536 -14.312 4.215 1 98 37 GLN B O 1
ATOM 1427 N N . VAL B 1 38 ? -0.531 -12.453 3.531 1 96.25 38 VAL B N 1
ATOM 1428 C CA . VAL B 1 38 ? -1.125 -11.641 4.594 1 96.25 38 VAL B CA 1
ATOM 1429 C C . VAL B 1 38 ? -1.811 -10.422 3.99 1 96.25 38 VAL B C 1
ATOM 1431 O O . VAL B 1 38 ? -1.301 -9.82 3.041 1 96.25 38 VAL B O 1
ATOM 1434 N N . ILE B 1 39 ? -2.953 -10.039 4.57 1 96.81 39 ILE B N 1
ATOM 1435 C CA . ILE B 1 39 ? -3.709 -8.883 4.09 1 96.81 39 ILE B CA 1
ATOM 1436 C C . ILE B 1 39 ? -3.633 -7.754 5.117 1 96.81 39 ILE B C 1
ATOM 1438 O O . ILE B 1 39 ? -3.812 -7.984 6.316 1 96.81 39 ILE B O 1
ATOM 1442 N N . HIS B 1 40 ? -3.291 -6.68 4.609 1 96.12 40 HIS B N 1
ATOM 1443 C CA . HIS B 1 40 ? -3.363 -5.395 5.297 1 96.12 40 HIS B CA 1
ATOM 1444 C C . HIS B 1 40 ? -4.336 -4.449 4.602 1 96.12 40 HIS B C 1
ATOM 1446 O O . HIS B 1 40 ? -4.707 -4.676 3.445 1 96.12 40 HIS B O 1
ATOM 1452 N N . PRO B 1 41 ? -4.805 -3.307 5.234 1 96.19 41 PRO B N 1
ATOM 1453 C CA . PRO B 1 41 ? -4.52 -2.92 6.617 1 96.19 41 PRO B CA 1
ATOM 1454 C C . PRO B 1 41 ? -5.242 -3.797 7.637 1 96.19 41 PRO B C 1
ATOM 1456 O O . PRO B 1 41 ? -6.035 -4.664 7.258 1 96.19 41 PRO B O 1
ATOM 1459 N N . SER B 1 42 ? -5.008 -3.605 8.875 1 90.94 42 SER B N 1
ATOM 1460 C CA . SER B 1 42 ? -5.566 -4.426 9.945 1 90.94 42 SER B CA 1
ATOM 1461 C C . SER B 1 42 ? -7.043 -4.117 10.164 1 90.94 42 SER B C 1
ATOM 1463 O O . SER B 1 42 ? -7.746 -4.863 10.852 1 90.94 42 SER B O 1
ATOM 1465 N N . SER B 1 43 ? -7.578 -3.111 9.562 1 90 43 SER B N 1
ATOM 1466 C CA . SER B 1 43 ? -8.953 -2.678 9.773 1 90 43 SER B CA 1
ATOM 1467 C C . SER B 1 43 ? -9.93 -3.492 8.922 1 90 43 SER B C 1
ATOM 1469 O O . SER B 1 43 ? -11.141 -3.422 9.117 1 90 43 SER B O 1
ATOM 1471 N N . VAL B 1 44 ? -9.438 -4.27 7.965 1 91.06 44 VAL B N 1
ATOM 1472 C CA . VAL B 1 44 ? -10.336 -5.023 7.098 1 91.06 44 VAL B CA 1
ATOM 1473 C C . VAL B 1 44 ? -11.125 -6.035 7.926 1 91.06 44 VAL B C 1
ATOM 1475 O O . VAL B 1 44 ? -10.609 -6.586 8.898 1 91.06 44 VAL B O 1
ATOM 1478 N N . PRO B 1 45 ? -12.367 -6.238 7.539 1 87.44 45 PRO B N 1
ATOM 1479 C CA . PRO B 1 45 ? -13.172 -7.219 8.258 1 87.44 45 PRO B CA 1
ATOM 1480 C C . PRO B 1 45 ? -12.914 -8.648 7.801 1 87.44 45 PRO B C 1
ATOM 1482 O O . PRO B 1 45 ? -12.273 -8.867 6.77 1 87.44 45 PRO B O 1
ATOM 1485 N N . PRO B 1 46 ? -13.406 -9.539 8.664 1 86.94 46 PRO B N 1
ATOM 1486 C CA . PRO B 1 46 ? -13.43 -10.898 8.117 1 86.94 46 PRO B CA 1
ATOM 1487 C C . PRO B 1 46 ? -14.273 -11.008 6.848 1 86.94 46 PRO B C 1
ATOM 1489 O O . PRO B 1 46 ? -15.25 -10.273 6.688 1 86.94 46 PRO B O 1
ATOM 1492 N N . PRO B 1 47 ? -13.812 -11.914 5.93 1 87.88 47 PRO B N 1
ATOM 1493 C CA . PRO B 1 47 ? -12.742 -12.906 6.043 1 87.88 47 PRO B CA 1
ATOM 1494 C C . PRO B 1 47 ? -11.383 -12.367 5.59 1 87.88 47 PRO B C 1
ATOM 1496 O O . PRO B 1 47 ? -10.414 -13.125 5.504 1 87.88 47 PRO B O 1
ATOM 1499 N N . TRP B 1 48 ? -11.344 -11.141 5.316 1 91.75 48 TRP B N 1
ATOM 1500 C CA . TRP B 1 48 ? -10.086 -10.562 4.859 1 91.75 48 TRP B CA 1
ATOM 1501 C C . TRP B 1 48 ? -9.102 -10.414 6.016 1 91.75 48 TRP B C 1
ATOM 1503 O O . TRP B 1 48 ? -7.891 -10.57 5.836 1 91.75 48 TRP B O 1
ATOM 1513 N N . ALA B 1 49 ? -9.766 -10.07 7.133 1 87.19 49 ALA B N 1
ATOM 1514 C CA . ALA B 1 49 ? -8.961 -10.016 8.352 1 87.19 49 ALA B CA 1
ATOM 1515 C C . ALA B 1 49 ? -8.586 -11.414 8.828 1 87.19 49 ALA B C 1
ATOM 1517 O O . ALA B 1 49 ? -9.406 -12.109 9.438 1 87.19 49 ALA B O 1
ATOM 1518 N N . SER B 1 50 ? -7.555 -11.961 8.414 1 85.19 50 SER B N 1
ATOM 1519 C CA . SER B 1 50 ? -7.168 -13.328 8.766 1 85.19 50 SER B CA 1
ATOM 1520 C C . SER B 1 50 ? -5.664 -13.43 8.984 1 85.19 50 SER B C 1
ATOM 1522 O O . SER B 1 50 ? -4.898 -12.609 8.492 1 85.19 50 SER B O 1
ATOM 1524 N N . PRO B 1 51 ? -5.336 -14.469 9.898 1 91.25 51 PRO B N 1
ATOM 1525 C CA . PRO B 1 51 ? -3.906 -14.781 9.961 1 91.25 51 PRO B CA 1
ATOM 1526 C C . PRO B 1 51 ? -3.314 -15.117 8.594 1 91.25 51 PRO B C 1
ATOM 1528 O O . PRO B 1 51 ? -4.055 -15.375 7.645 1 91.25 51 PRO B O 1
ATOM 1531 N N . PRO B 1 52 ? -2.049 -15 8.562 1 96.31 52 PRO B N 1
ATOM 1532 C CA . PRO B 1 52 ? -1.418 -15.375 7.297 1 96.31 52 PRO B CA 1
ATOM 1533 C C . PRO B 1 52 ? -1.897 -16.719 6.773 1 96.31 52 PRO B C 1
ATOM 1535 O O . PRO B 1 52 ? -2.02 -17.688 7.539 1 96.31 52 PRO B O 1
ATOM 1538 N N . ARG B 1 53 ? -2.18 -16.75 5.484 1 97.69 53 ARG B N 1
ATOM 1539 C CA . ARG B 1 53 ? -2.709 -17.953 4.84 1 97.69 53 ARG B CA 1
ATOM 1540 C C . ARG B 1 53 ? -1.598 -18.734 4.164 1 97.69 53 ARG B C 1
ATOM 1542 O O . ARG B 1 53 ? -0.729 -18.172 3.506 1 97.69 53 ARG B O 1
ATOM 1549 N N . SER B 1 54 ? -1.664 -20.031 4.395 1 98.31 54 SER B N 1
ATOM 1550 C CA . SER B 1 54 ? -0.872 -20.938 3.557 1 98.31 54 SER B CA 1
ATOM 1551 C C . SER B 1 54 ? -1.384 -20.938 2.121 1 98.31 54 SER B C 1
ATOM 1553 O O . SER B 1 54 ? -2.426 -20.359 1.823 1 98.31 54 SER B O 1
ATOM 1555 N N . ASN B 1 55 ? -0.61 -21.625 1.276 1 98.44 55 ASN B N 1
ATOM 1556 C CA . ASN B 1 55 ? -1.062 -21.75 -0.106 1 98.44 55 ASN B CA 1
ATOM 1557 C C . ASN B 1 55 ? -2.449 -22.391 -0.187 1 98.44 55 ASN B C 1
ATOM 1559 O O . ASN B 1 55 ? -3.314 -21.906 -0.919 1 98.44 55 ASN B O 1
ATOM 1563 N N . GLU B 1 56 ? -2.67 -23.422 0.541 1 97.94 56 GLU B N 1
ATOM 1564 C CA . GLU B 1 56 ? -3.955 -24.125 0.534 1 97.94 56 GLU B CA 1
ATOM 1565 C C . GLU B 1 56 ? -5.07 -23.219 1.053 1 97.94 56 GLU B C 1
ATOM 1567 O O . GLU B 1 56 ? -6.137 -23.125 0.442 1 97.94 56 GLU B O 1
ATOM 1572 N N . GLU B 1 57 ? -4.863 -22.594 2.15 1 97.12 57 GLU B N 1
ATOM 1573 C CA . GLU B 1 57 ? -5.848 -21.688 2.736 1 97.12 57 GLU B CA 1
ATOM 1574 C C . GLU B 1 57 ? -6.152 -20.531 1.797 1 97.12 57 GLU B C 1
ATOM 1576 O O . GLU B 1 57 ? -7.293 -20.062 1.727 1 97.12 57 GLU B O 1
ATOM 1581 N N . TYR B 1 58 ? -5.117 -20.047 1.197 1 97.12 58 TYR B N 1
ATOM 1582 C CA . TYR B 1 58 ? -5.289 -18.953 0.248 1 97.12 58 TYR B CA 1
ATOM 1583 C C . TYR B 1 58 ? -6.168 -19.375 -0.922 1 97.12 58 TYR B C 1
ATOM 1585 O O . TYR B 1 58 ? -7.043 -18.625 -1.357 1 97.12 58 TYR B O 1
ATOM 1593 N N . GLN B 1 59 ? -5.91 -20.547 -1.434 1 97 59 GLN B N 1
ATOM 1594 C CA . GLN B 1 59 ? -6.75 -21.078 -2.506 1 97 59 GLN B CA 1
ATOM 1595 C C . GLN B 1 59 ? -8.203 -21.188 -2.059 1 97 59 GLN B C 1
ATOM 1597 O O . GLN B 1 59 ? -9.117 -20.797 -2.791 1 97 59 GLN B O 1
ATOM 1602 N N . GLU B 1 60 ? -8.43 -21.641 -0.88 1 95.31 60 GLU B N 1
ATOM 1603 C CA . GLU B 1 60 ? -9.773 -21.797 -0.337 1 95.31 60 GLU B CA 1
ATOM 1604 C C . GLU B 1 60 ? -10.469 -20.438 -0.188 1 95.31 60 GLU B C 1
ATOM 1606 O O . GLU B 1 60 ? -11.695 -20.359 -0.271 1 95.31 60 GLU B O 1
ATOM 1611 N N . PHE B 1 61 ? -9.695 -19.516 0.052 1 92.88 61 PHE B N 1
ATOM 1612 C CA . PHE B 1 61 ? -10.203 -18.156 0.207 1 92.88 61 PHE B CA 1
ATOM 1613 C C . PHE B 1 61 ? -10.516 -17.531 -1.15 1 92.88 61 PHE B C 1
ATOM 1615 O O . PHE B 1 61 ? -11.562 -16.906 -1.33 1 92.88 61 PHE B O 1
ATOM 1622 N N . THR B 1 62 ? -9.664 -17.703 -2.145 1 93.62 62 THR B N 1
ATOM 1623 C CA . THR B 1 62 ? -9.711 -16.938 -3.389 1 93.62 62 THR B CA 1
ATOM 1624 C C . THR B 1 62 ? -10.656 -17.594 -4.391 1 93.62 62 THR B C 1
ATOM 1626 O O . THR B 1 62 ? -11.336 -16.906 -5.152 1 93.62 62 THR B O 1
ATOM 1629 N N . VAL B 1 63 ? -10.773 -18.859 -4.422 1 91.12 63 VAL B N 1
ATOM 1630 C CA . VAL B 1 63 ? -11.516 -19.594 -5.453 1 91.12 63 VAL B CA 1
ATOM 1631 C C . VAL B 1 63 ? -12.992 -19.219 -5.379 1 91.12 63 VAL B C 1
ATOM 1633 O O . VAL B 1 63 ? -13.617 -18.906 -6.398 1 91.12 63 VAL B O 1
ATOM 1636 N N . PRO B 1 64 ? -13.609 -19.25 -4.18 1 88.06 64 PRO B N 1
ATOM 1637 C CA . PRO B 1 64 ? -14.992 -18.781 -4.117 1 88.06 64 PRO B CA 1
ATOM 1638 C C . PRO B 1 64 ? -15.141 -17.344 -4.625 1 88.06 64 PRO B C 1
ATOM 1640 O O . PRO B 1 64 ? -16.172 -17 -5.219 1 88.06 64 PRO B O 1
ATOM 1643 N N . GLY B 1 65 ? -14.094 -16.547 -4.34 1 87 65 GLY B N 1
ATOM 1644 C CA . GLY B 1 65 ? -14.109 -15.188 -4.855 1 87 65 GLY B CA 1
ATOM 1645 C C . GLY B 1 65 ? -14.172 -15.117 -6.371 1 87 65 GLY B C 1
ATOM 1646 O O . GLY B 1 65 ? -14.922 -14.32 -6.93 1 87 65 GLY B O 1
ATOM 1647 N N . PHE B 1 66 ? -13.43 -15.984 -7.004 1 89.25 66 PHE B N 1
ATOM 1648 C CA . PHE B 1 66 ? -13.414 -16.031 -8.461 1 89.25 66 PHE B CA 1
ATOM 1649 C C . PHE B 1 66 ? -14.781 -16.438 -9 1 89.25 66 PHE B C 1
ATOM 1651 O O . PHE B 1 66 ? -15.156 -16.047 -10.117 1 89.25 66 PHE B O 1
ATOM 1658 N N . LYS B 1 67 ? -15.531 -17.156 -8.289 1 86.38 67 LYS B N 1
ATOM 1659 C CA . LYS B 1 67 ? -16.859 -17.562 -8.719 1 86.38 67 LYS B CA 1
ATOM 1660 C C . LYS B 1 67 ? -17.859 -16.406 -8.617 1 86.38 67 LYS B C 1
ATOM 1662 O O . LYS B 1 67 ? -18.766 -16.297 -9.445 1 86.38 67 LYS B O 1
ATOM 1667 N N . MET B 1 68 ? -17.578 -15.664 -7.648 1 84.88 68 MET B N 1
ATOM 1668 C CA . MET B 1 68 ? -18.469 -14.523 -7.414 1 84.88 68 MET B CA 1
ATOM 1669 C C . MET B 1 68 ? -18.109 -13.359 -8.328 1 84.88 68 MET B C 1
ATOM 1671 O O . MET B 1 68 ? -18.984 -12.648 -8.82 1 84.88 68 MET B O 1
ATOM 1675 N N . LEU B 1 69 ? -16.859 -13.148 -8.375 1 87.25 69 LEU B N 1
ATOM 1676 C CA . LEU B 1 69 ? -16.312 -12.141 -9.258 1 87.25 69 LEU B CA 1
ATOM 1677 C C . LEU B 1 69 ? -15.797 -12.766 -10.547 1 87.25 69 LEU B C 1
ATOM 1679 O O . LEU B 1 69 ? -14.789 -13.484 -10.539 1 87.25 69 LEU B O 1
ATOM 1683 N N . ARG B 1 70 ? -16.406 -12.453 -11.57 1 90.44 70 ARG B N 1
ATOM 1684 C CA . ARG B 1 70 ? -16.062 -13.109 -12.828 1 90.44 70 ARG B CA 1
ATOM 1685 C C . ARG B 1 70 ? -15.094 -12.266 -13.648 1 90.44 70 ARG B C 1
ATOM 1687 O O . ARG B 1 70 ? -15.164 -11.031 -13.617 1 90.44 70 ARG B O 1
ATOM 1694 N N . ASN B 1 71 ? -14.211 -12.945 -14.328 1 92.75 71 ASN B N 1
ATOM 1695 C CA . ASN B 1 71 ? -13.289 -12.297 -15.25 1 92.75 71 ASN B CA 1
ATOM 1696 C C . ASN B 1 71 ? -12.438 -11.242 -14.547 1 92.75 71 ASN B C 1
ATOM 1698 O O . ASN B 1 71 ? -12.312 -10.117 -15.031 1 92.75 71 ASN B O 1
ATOM 1702 N N . VAL B 1 72 ? -11.945 -11.648 -13.484 1 94.62 72 VAL B N 1
ATOM 1703 C CA . VAL B 1 72 ? -11.109 -10.727 -12.719 1 94.62 72 VAL B CA 1
ATOM 1704 C C . VAL B 1 72 ? -9.773 -10.531 -13.438 1 94.62 72 VAL B C 1
ATOM 1706 O O . VAL B 1 72 ? -9.117 -11.5 -13.82 1 94.62 72 VAL B O 1
ATOM 1709 N N . LYS B 1 73 ? -9.414 -9.281 -13.594 1 97.25 73 LYS B N 1
ATOM 1710 C CA . LYS B 1 73 ? -8.125 -8.945 -14.188 1 97.25 73 LYS B CA 1
ATOM 1711 C C . LYS B 1 73 ? -7.367 -7.945 -13.32 1 97.25 73 LYS B C 1
ATOM 1713 O O . LYS B 1 73 ? -7.93 -6.938 -12.891 1 97.25 73 LYS B O 1
ATOM 1718 N N . ILE B 1 74 ? -6.121 -8.359 -13.07 1 97.56 74 ILE B N 1
ATOM 1719 C CA . ILE B 1 74 ? -5.273 -7.414 -12.352 1 97.56 74 ILE B CA 1
ATOM 1720 C C . ILE B 1 74 ? -4.164 -6.914 -13.273 1 97.56 74 ILE B C 1
ATOM 1722 O O . ILE B 1 74 ? -3.721 -7.637 -14.164 1 97.56 74 ILE B O 1
ATOM 1726 N N . SER B 1 75 ? -3.73 -5.719 -13.109 1 98 75 SER B N 1
ATOM 1727 C CA . SER B 1 75 ? -2.623 -5.102 -13.828 1 98 75 SER B CA 1
ATOM 1728 C C . SER B 1 75 ? -2.002 -3.967 -13.023 1 98 75 SER B C 1
ATOM 1730 O O . SER B 1 75 ? -2.611 -3.469 -12.07 1 98 75 SER B O 1
ATOM 1732 N N . LEU B 1 76 ? -0.795 -3.627 -13.352 1 98.06 76 LEU B N 1
ATOM 1733 C CA . LEU B 1 76 ? -0.196 -2.441 -12.75 1 98.06 76 LEU B CA 1
ATOM 1734 C C . LEU B 1 76 ? -1.082 -1.218 -12.953 1 98.06 76 LEU B C 1
ATOM 1736 O O . LEU B 1 76 ? -1.658 -1.04 -14.031 1 98.06 76 LEU B O 1
ATOM 1740 N N . ALA B 1 77 ? -1.219 -0.463 -11.906 1 96.62 77 ALA B N 1
ATOM 1741 C CA . ALA B 1 77 ? -1.942 0.797 -12.055 1 96.62 77 ALA B CA 1
ATOM 1742 C C . ALA B 1 77 ? -1.333 1.656 -13.156 1 96.62 77 ALA B C 1
ATOM 1744 O O . ALA B 1 77 ? -0.121 1.622 -13.383 1 96.62 77 ALA B O 1
ATOM 1745 N N . LYS B 1 78 ? -2.174 2.418 -13.812 1 92 78 LYS B N 1
ATOM 1746 C CA . LYS B 1 78 ? -1.741 3.223 -14.953 1 92 78 LYS B CA 1
ATOM 1747 C C . LYS B 1 78 ? -0.595 4.152 -14.562 1 92 78 LYS B C 1
ATOM 1749 O O . LYS B 1 78 ? -0.688 4.883 -13.578 1 92 78 LYS B O 1
ATOM 1754 N N . GLY B 1 79 ? 0.458 4.035 -15.375 1 90.5 79 GLY B N 1
ATOM 1755 C CA . GLY B 1 79 ? 1.592 4.926 -15.188 1 90.5 79 GLY B CA 1
ATOM 1756 C C . GLY B 1 79 ? 2.555 4.449 -14.117 1 90.5 79 GLY B C 1
ATOM 1757 O O . GLY B 1 79 ? 3.57 5.098 -13.852 1 90.5 79 GLY B O 1
ATOM 1758 N N . GLU B 1 80 ? 2.254 3.322 -13.492 1 91.94 80 GLU B N 1
ATOM 1759 C CA . GLU B 1 80 ? 3.096 2.854 -12.398 1 91.94 80 GLU B CA 1
ATOM 1760 C C . GLU B 1 80 ? 4.051 1.76 -12.867 1 91.94 80 GLU B C 1
ATOM 1762 O O . GLU B 1 80 ? 3.688 0.92 -13.695 1 91.94 80 GLU B O 1
ATOM 1767 N N . ASP B 1 81 ? 5.215 1.803 -12.305 1 94.38 81 ASP B N 1
ATOM 1768 C CA . ASP B 1 81 ? 6.191 0.736 -12.484 1 94.38 81 ASP B CA 1
ATOM 1769 C C . ASP B 1 81 ? 6.379 -0.062 -11.195 1 94.38 81 ASP B C 1
ATOM 1771 O O . ASP B 1 81 ? 5.961 0.376 -10.125 1 94.38 81 ASP B O 1
ATOM 1775 N N . MET B 1 82 ? 7.055 -1.166 -11.422 1 98.31 82 MET B N 1
ATOM 1776 C CA . MET B 1 82 ? 7.43 -1.967 -10.258 1 98.31 82 MET B CA 1
ATOM 1777 C C . MET B 1 82 ? 8.562 -1.305 -9.484 1 98.31 82 MET B C 1
ATOM 1779 O O . MET B 1 82 ? 9.438 -0.672 -10.078 1 98.31 82 MET B O 1
ATOM 1783 N N . LEU B 1 83 ? 8.453 -1.381 -8.195 1 98.69 83 LEU B N 1
ATOM 1784 C CA . LEU B 1 83 ? 9.594 -1.065 -7.34 1 98.69 83 LEU B CA 1
ATOM 1785 C C . LEU B 1 83 ? 10.359 -2.332 -6.965 1 98.69 83 LEU B C 1
ATOM 1787 O O . LEU B 1 83 ? 9.781 -3.264 -6.398 1 98.69 83 LEU B O 1
ATOM 1791 N N . VAL B 1 84 ? 11.664 -2.348 -7.262 1 98.88 84 VAL B N 1
ATOM 1792 C CA . VAL B 1 84 ? 12.438 -3.574 -7.125 1 98.88 84 VAL B CA 1
ATOM 1793 C C . VAL B 1 84 ? 13.594 -3.348 -6.152 1 98.88 84 VAL B C 1
ATOM 1795 O O . VAL B 1 84 ? 14.477 -2.52 -6.406 1 98.88 84 VAL B O 1
ATOM 1798 N N . ASP B 1 85 ? 13.602 -4.078 -5.078 1 98.81 85 ASP B N 1
ATOM 1799 C CA . ASP B 1 85 ? 14.719 -4.098 -4.141 1 98.81 85 ASP B CA 1
ATOM 1800 C C . ASP B 1 85 ? 15.57 -5.352 -4.324 1 98.81 85 ASP B C 1
ATOM 1802 O O . ASP B 1 85 ? 15.25 -6.41 -3.781 1 98.81 85 ASP B O 1
ATOM 1806 N N . GLU B 1 86 ? 16.672 -5.203 -4.914 1 98.44 86 GLU B N 1
ATOM 1807 C CA . GLU B 1 86 ? 17.516 -6.344 -5.25 1 98.44 86 GLU B CA 1
ATOM 1808 C C . GLU B 1 86 ? 18.141 -6.957 -3.996 1 98.44 86 GLU B C 1
ATOM 1810 O O . GLU B 1 86 ? 18.359 -8.164 -3.938 1 98.44 86 GLU B O 1
ATOM 1815 N N . VAL B 1 87 ? 18.375 -6.086 -3.039 1 97.69 87 VAL B N 1
ATOM 1816 C CA . VAL B 1 87 ? 19.094 -6.531 -1.847 1 97.69 87 VAL B CA 1
ATOM 1817 C C . VAL B 1 87 ? 18.188 -7.422 -1.002 1 97.69 87 VAL B C 1
ATOM 1819 O O . VAL B 1 87 ? 18.578 -8.523 -0.606 1 97.69 87 VAL B O 1
ATOM 1822 N N . SER B 1 88 ? 16.969 -7.035 -0.819 1 98 88 SER B N 1
ATOM 1823 C CA . SER B 1 88 ? 16.078 -7.797 0.037 1 98 88 SER B CA 1
ATOM 1824 C C . SER B 1 88 ? 15.219 -8.766 -0.78 1 98 88 SER B C 1
ATOM 1826 O O . SER B 1 88 ? 14.43 -9.531 -0.221 1 98 88 SER B O 1
ATOM 1828 N N . ARG B 1 89 ? 15.328 -8.766 -2.057 1 98.69 89 ARG B N 1
ATOM 1829 C CA . ARG B 1 89 ? 14.586 -9.609 -2.979 1 98.69 89 ARG B CA 1
ATOM 1830 C C . ARG B 1 89 ? 13.086 -9.359 -2.861 1 98.69 89 ARG B C 1
ATOM 1832 O O . ARG B 1 89 ? 12.289 -10.305 -2.809 1 98.69 89 ARG B O 1
ATOM 1839 N N . LYS B 1 90 ? 12.727 -8.125 -2.85 1 98.81 90 LYS B N 1
ATOM 1840 C CA . LYS B 1 90 ? 11.32 -7.75 -2.738 1 98.81 90 LYS B CA 1
ATOM 1841 C C . LYS B 1 90 ? 10.891 -6.879 -3.916 1 98.81 90 LYS B C 1
ATOM 1843 O O . LYS B 1 90 ? 11.695 -6.125 -4.465 1 98.81 90 LYS B O 1
ATOM 1848 N N . VAL B 1 91 ? 9.633 -7.008 -4.324 1 98.88 91 VAL B N 1
ATOM 1849 C CA . VAL B 1 91 ? 9.031 -6.191 -5.371 1 98.88 91 VAL B CA 1
ATOM 1850 C C . VAL B 1 91 ? 7.703 -5.617 -4.883 1 98.88 91 VAL B C 1
ATOM 1852 O O . VAL B 1 91 ? 6.898 -6.328 -4.273 1 98.88 91 VAL B O 1
ATOM 1855 N N . LEU B 1 92 ? 7.496 -4.367 -5.066 1 98.88 92 LEU B N 1
ATOM 1856 C CA . LEU B 1 92 ? 6.211 -3.723 -4.84 1 98.88 92 LEU B CA 1
ATOM 1857 C C . LEU B 1 92 ? 5.445 -3.551 -6.148 1 98.88 92 LEU B C 1
ATOM 1859 O O . LEU B 1 92 ? 6.016 -3.105 -7.148 1 98.88 92 LEU B O 1
ATOM 1863 N N . LEU B 1 93 ? 4.199 -3.893 -6.082 1 98.81 93 LEU B N 1
ATOM 1864 C CA . LEU B 1 93 ? 3.266 -3.717 -7.188 1 98.81 93 LEU B CA 1
ATOM 1865 C C . LEU B 1 93 ? 2.096 -2.83 -6.773 1 98.81 93 LEU B C 1
ATOM 1867 O O . LEU B 1 93 ? 1.418 -3.109 -5.785 1 98.81 93 LEU B O 1
ATOM 1871 N N . HIS B 1 94 ? 1.904 -1.759 -7.426 1 98.56 94 HIS B N 1
ATOM 1872 C CA . HIS B 1 94 ? 0.647 -1.02 -7.379 1 98.56 94 HIS B CA 1
ATOM 1873 C C . HIS B 1 94 ? -0.326 -1.521 -8.438 1 98.56 94 HIS B C 1
ATOM 1875 O O . HIS B 1 94 ? -0.139 -1.262 -9.633 1 98.56 94 HIS B O 1
ATOM 1881 N N . LEU B 1 95 ? -1.368 -2.195 -8 1 98.38 95 LEU B N 1
ATOM 1882 C CA . LEU B 1 95 ? -2.238 -2.902 -8.93 1 98.38 95 LEU B CA 1
ATOM 1883 C C . LEU B 1 95 ? -3.662 -2.359 -8.867 1 98.38 95 LEU B C 1
ATOM 1885 O O . LEU B 1 95 ? -4.082 -1.832 -7.832 1 98.38 95 LEU B O 1
ATOM 1889 N N . THR B 1 96 ? -4.285 -2.518 -9.938 1 97.62 96 THR B N 1
ATOM 1890 C CA . THR B 1 96 ? -5.734 -2.383 -10.016 1 97.62 96 THR B CA 1
ATOM 1891 C C . THR B 1 96 ? -6.375 -3.672 -10.516 1 97.62 96 THR B C 1
ATOM 1893 O O . THR B 1 96 ? -5.723 -4.473 -11.195 1 97.62 96 THR B O 1
ATOM 1896 N N . SER B 1 97 ? -7.547 -3.883 -10.102 1 96 97 SER B N 1
ATOM 1897 C CA . SER B 1 97 ? -8.305 -5.035 -10.578 1 96 97 SER B CA 1
ATOM 1898 C C . SER B 1 97 ? -9.672 -4.617 -11.109 1 96 97 SER B C 1
ATOM 1900 O O . SER B 1 97 ? -10.234 -3.617 -10.664 1 96 97 SER B O 1
ATOM 1902 N N . THR B 1 98 ? -10.117 -5.328 -12.078 1 95.25 98 THR B N 1
ATOM 1903 C CA . THR B 1 98 ? -11.477 -5.207 -12.594 1 95.25 98 THR B CA 1
ATOM 1904 C C . THR B 1 98 ? -12.141 -6.574 -12.695 1 95.25 98 THR B C 1
ATOM 1906 O O . THR B 1 98 ? -11.461 -7.602 -12.703 1 95.25 98 THR B O 1
ATOM 1909 N N . GLY B 1 99 ? -13.43 -6.582 -12.664 1 94.31 99 GLY B N 1
ATOM 1910 C CA . GLY B 1 99 ? -14.242 -7.777 -12.805 1 94.31 99 GLY B CA 1
ATOM 1911 C C . GLY B 1 99 ? -15.727 -7.477 -12.922 1 94.31 99 GLY B C 1
ATOM 1912 O O . GLY B 1 99 ? -16.109 -6.336 -13.18 1 94.31 99 GLY B O 1
ATOM 1913 N N . GLU B 1 100 ? -16.469 -8.594 -12.891 1 93.19 100 GLU B N 1
ATOM 1914 C CA . GLU B 1 100 ? -17.922 -8.508 -13.008 1 93.19 100 GLU B CA 1
ATOM 1915 C C . GLU B 1 100 ? -18.625 -9.273 -11.883 1 93.19 100 GLU B C 1
ATOM 1917 O O . GLU B 1 100 ? -18.156 -10.344 -11.477 1 93.19 100 GLU B O 1
ATOM 1922 N N . THR B 1 101 ? -19.641 -8.625 -11.391 1 87.75 101 THR B N 1
ATOM 1923 C CA . THR B 1 101 ? -20.516 -9.312 -10.445 1 87.75 101 THR B CA 1
ATOM 1924 C C . THR B 1 101 ? -21.953 -9.312 -10.945 1 87.75 101 THR B C 1
ATOM 1926 O O . THR B 1 101 ? -22.266 -8.734 -11.992 1 87.75 101 THR B O 1
ATOM 1929 N N . ASP B 1 102 ? -22.891 -9.984 -10.188 1 84.44 102 ASP B N 1
ATOM 1930 C CA . ASP B 1 102 ? -24.312 -10 -10.531 1 84.44 102 ASP B CA 1
ATOM 1931 C C . ASP B 1 102 ? -24.938 -8.633 -10.289 1 84.44 102 ASP B C 1
ATOM 1933 O O . ASP B 1 102 ? -26.047 -8.359 -10.773 1 84.44 102 ASP B O 1
ATOM 1937 N N . PHE B 1 103 ? -24.312 -7.828 -9.578 1 82.81 103 PHE B N 1
ATOM 1938 C CA . PHE B 1 103 ? -24.922 -6.555 -9.211 1 82.81 103 PHE B CA 1
ATOM 1939 C C . PHE B 1 103 ? -24.141 -5.391 -9.82 1 82.81 103 PHE B C 1
ATOM 1941 O O . PHE B 1 103 ? -24.297 -4.246 -9.391 1 82.81 103 PHE B O 1
ATOM 1948 N N . GLY B 1 104 ? -23.25 -5.695 -10.742 1 85.75 104 GLY B N 1
ATOM 1949 C CA . GLY B 1 104 ? -22.578 -4.637 -11.461 1 85.75 104 GLY B CA 1
ATOM 1950 C C . GLY B 1 104 ? -21.078 -4.848 -11.555 1 85.75 104 GLY B C 1
ATOM 1951 O O . GLY B 1 104 ? -20.547 -5.852 -11.062 1 85.75 104 GLY B O 1
ATOM 1952 N N . PRO B 1 105 ? -20.406 -3.838 -12.133 1 91.44 105 PRO B N 1
ATOM 1953 C CA . PRO B 1 105 ? -18.953 -3.938 -12.305 1 91.44 105 PRO B CA 1
ATOM 1954 C C . PRO B 1 105 ? -18.203 -3.83 -10.977 1 91.44 105 PRO B C 1
ATOM 1956 O O . PRO B 1 105 ? -18.703 -3.232 -10.023 1 91.44 105 PRO B O 1
ATOM 1959 N N . TYR B 1 106 ? -17.078 -4.465 -10.992 1 90.19 106 TYR B N 1
ATOM 1960 C CA . TYR B 1 106 ? -16.172 -4.461 -9.859 1 90.19 106 TYR B CA 1
ATOM 1961 C C . TYR B 1 106 ? -14.836 -3.82 -10.234 1 90.19 106 TYR B C 1
ATOM 1963 O O . TYR B 1 106 ? -14.32 -4.051 -11.328 1 90.19 106 TYR B O 1
ATOM 1971 N N . ALA B 1 107 ? -14.344 -2.969 -9.352 1 93.5 107 ALA B N 1
ATOM 1972 C CA . ALA B 1 107 ? -12.992 -2.43 -9.453 1 93.5 107 ALA B CA 1
ATOM 1973 C C . ALA B 1 107 ? -12.367 -2.252 -8.07 1 93.5 107 ALA B C 1
ATOM 1975 O O . ALA B 1 107 ? -13.07 -1.928 -7.105 1 93.5 107 ALA B O 1
ATOM 1976 N N . ASN B 1 108 ? -11.117 -2.496 -8.031 1 94.88 108 ASN B N 1
ATOM 1977 C CA . ASN B 1 108 ? -10.398 -2.33 -6.773 1 94.88 108 ASN B CA 1
ATOM 1978 C C . ASN B 1 108 ? -8.938 -1.954 -7.008 1 94.88 108 ASN B C 1
ATOM 1980 O O . ASN B 1 108 ? -8.453 -1.994 -8.141 1 94.88 108 ASN B O 1
ATOM 1984 N N . GLU B 1 109 ? -8.234 -1.547 -5.953 1 96.75 109 GLU B N 1
ATOM 1985 C CA . GLU B 1 109 ? -6.855 -1.078 -5.992 1 96.75 109 GLU B CA 1
ATOM 1986 C C . GLU B 1 109 ? -6.051 -1.637 -4.82 1 96.75 109 GLU B C 1
ATOM 1988 O O . GLU B 1 109 ? -6.594 -1.858 -3.738 1 96.75 109 GLU B O 1
ATOM 1993 N N . TYR B 1 110 ? -4.691 -1.911 -5.086 1 96.5 110 TYR B N 1
ATOM 1994 C CA . TYR B 1 110 ? -3.875 -2.584 -4.082 1 96.5 110 TYR B CA 1
ATOM 1995 C C . TYR B 1 110 ? -2.408 -2.188 -4.215 1 96.5 110 TYR B C 1
ATOM 1997 O O . TYR B 1 110 ? -1.95 -1.836 -5.305 1 96.5 110 TYR B O 1
ATOM 2005 N N . MET B 1 111 ? -1.773 -2.248 -3.092 1 98.31 111 MET B N 1
ATOM 2006 C CA . MET B 1 111 ? -0.317 -2.342 -3.043 1 98.31 111 MET B CA 1
ATOM 2007 C C . MET B 1 111 ? 0.123 -3.723 -2.568 1 98.31 111 MET B C 1
ATOM 2009 O O . MET B 1 111 ? -0.252 -4.156 -1.478 1 98.31 111 MET B O 1
ATOM 2013 N N . ILE B 1 112 ? 0.898 -4.395 -3.344 1 98.62 112 ILE B N 1
ATOM 2014 C CA . ILE B 1 112 ? 1.317 -5.758 -3.029 1 98.62 112 ILE B CA 1
ATOM 2015 C C . ILE B 1 112 ? 2.84 -5.82 -2.945 1 98.62 112 ILE B C 1
ATOM 2017 O O . ILE B 1 112 ? 3.539 -5.34 -3.842 1 98.62 112 ILE B O 1
ATOM 2021 N N . VAL B 1 113 ? 3.318 -6.352 -1.871 1 98.75 113 VAL B N 1
ATOM 2022 C CA . VAL B 1 113 ? 4.746 -6.633 -1.739 1 98.75 113 VAL B CA 1
ATOM 2023 C C . VAL B 1 113 ? 4.996 -8.133 -1.89 1 98.75 113 VAL B C 1
ATOM 2025 O O . VAL B 1 113 ? 4.41 -8.938 -1.166 1 98.75 113 VAL B O 1
ATOM 2028 N N . LEU B 1 114 ? 5.816 -8.469 -2.799 1 98.88 114 LEU B N 1
ATOM 2029 C CA . LEU B 1 114 ? 6.277 -9.844 -2.996 1 98.88 114 LEU B CA 1
ATOM 2030 C C . LEU B 1 114 ? 7.668 -10.039 -2.406 1 98.88 114 LEU B C 1
ATOM 2032 O O . LEU B 1 114 ? 8.617 -9.359 -2.807 1 98.88 114 LEU B O 1
ATOM 2036 N N . LYS B 1 115 ? 7.781 -10.891 -1.454 1 98.75 115 LYS B N 1
ATOM 2037 C CA . LYS B 1 115 ? 9.086 -11.312 -0.951 1 98.75 115 LYS B CA 1
ATOM 2038 C C . LYS B 1 115 ? 9.516 -12.633 -1.591 1 98.75 115 LYS B C 1
ATOM 2040 O O . LYS B 1 115 ? 8.781 -13.625 -1.544 1 98.75 115 LYS B O 1
ATOM 2045 N N . MET B 1 116 ? 10.734 -12.648 -2.113 1 98.88 116 MET B N 1
ATOM 2046 C CA . MET B 1 116 ? 11.109 -13.781 -2.959 1 98.88 116 MET B CA 1
ATOM 2047 C C . MET B 1 116 ? 12.312 -14.516 -2.383 1 98.88 116 MET B C 1
ATOM 2049 O O . MET B 1 116 ? 12.93 -14.047 -1.427 1 98.88 116 MET B O 1
ATOM 2053 N N . THR B 1 117 ? 12.516 -15.703 -2.914 1 98.81 117 THR B N 1
ATOM 2054 C CA . THR B 1 117 ? 13.695 -16.5 -2.574 1 98.81 117 THR B CA 1
ATOM 2055 C C . THR B 1 117 ? 14.969 -15.773 -2.996 1 98.81 117 THR B C 1
ATOM 2057 O O . THR B 1 117 ? 14.922 -14.82 -3.777 1 98.81 117 THR B O 1
ATOM 2060 N N . ASP B 1 118 ? 16.062 -16.203 -2.502 1 98.38 118 ASP B N 1
ATOM 2061 C CA . ASP B 1 118 ? 17.344 -15.539 -2.725 1 98.38 118 ASP B CA 1
ATOM 2062 C C . ASP B 1 118 ? 17.672 -15.453 -4.215 1 98.38 118 ASP B C 1
ATOM 2064 O O . ASP B 1 118 ? 18.266 -14.484 -4.672 1 98.38 118 ASP B O 1
ATOM 2068 N N . ASP B 1 119 ? 17.281 -16.438 -4.906 1 98.19 119 ASP B N 1
ATOM 2069 C CA . ASP B 1 119 ? 17.578 -16.438 -6.336 1 98.19 119 ASP B CA 1
ATOM 2070 C C . ASP B 1 119 ? 16.484 -15.703 -7.117 1 98.19 119 ASP B C 1
ATOM 2072 O O . ASP B 1 119 ? 16.578 -15.586 -8.344 1 98.19 119 ASP B O 1
ATOM 2076 N N . GLY B 1 120 ? 15.391 -15.242 -6.473 1 98.56 120 GLY B N 1
ATOM 2077 C CA . GLY B 1 120 ? 14.367 -14.391 -7.059 1 98.56 120 GLY B CA 1
ATOM 2078 C C . GLY B 1 1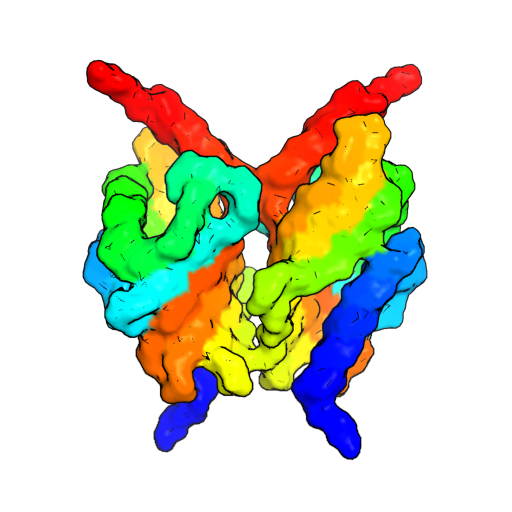20 ? 13.352 -15.164 -7.879 1 98.56 120 GLY B C 1
ATOM 2079 O O . GLY B 1 120 ? 12.469 -14.57 -8.508 1 98.56 120 GLY B O 1
ATOM 2080 N N . THR B 1 121 ? 13.328 -16.516 -7.82 1 98.5 121 THR B N 1
ATOM 2081 C CA . THR B 1 121 ? 12.555 -17.281 -8.797 1 98.5 121 THR B CA 1
ATOM 2082 C C . THR B 1 121 ? 11.211 -17.688 -8.211 1 98.5 121 THR B C 1
ATOM 2084 O O . THR B 1 121 ? 10.312 -18.094 -8.945 1 98.5 121 THR B O 1
ATOM 2087 N N . GLN B 1 122 ? 11.062 -17.578 -6.859 1 98.88 122 GLN B N 1
ATOM 2088 C CA . GLN B 1 122 ? 9.805 -17.938 -6.219 1 98.88 122 GLN B CA 1
ATOM 2089 C C . GLN B 1 122 ? 9.438 -16.922 -5.137 1 98.88 122 GLN B C 1
ATOM 2091 O O . GLN B 1 122 ? 10.305 -16.219 -4.609 1 98.88 122 GLN B O 1
ATOM 2096 N N . ILE B 1 123 ? 8.172 -16.922 -4.801 1 98.94 123 ILE B N 1
ATOM 2097 C CA . ILE B 1 123 ? 7.645 -16.016 -3.797 1 98.94 123 ILE B CA 1
ATOM 2098 C C . ILE B 1 123 ? 7.48 -16.734 -2.467 1 98.94 123 ILE B C 1
ATOM 2100 O O . ILE B 1 123 ? 6.832 -17.781 -2.404 1 98.94 123 ILE B O 1
ATOM 2104 N N . LYS B 1 124 ? 7.996 -16.156 -1.445 1 98.69 124 LYS B N 1
ATOM 2105 C CA . LYS B 1 124 ? 7.93 -16.75 -0.114 1 98.69 124 LYS B CA 1
ATOM 2106 C C . LYS B 1 124 ? 6.809 -16.125 0.711 1 98.69 124 LYS B C 1
ATOM 2108 O O . LYS B 1 124 ? 6.277 -16.766 1.63 1 98.69 124 LYS B O 1
ATOM 2113 N N . GLU B 1 125 ? 6.543 -14.906 0.44 1 98.44 125 GLU B N 1
ATOM 2114 C CA . GLU B 1 125 ? 5.516 -14.172 1.173 1 98.44 125 GLU B CA 1
ATOM 2115 C C . GLU B 1 125 ? 4.852 -13.125 0.289 1 98.44 125 GLU B C 1
ATOM 2117 O O . GLU B 1 125 ? 5.523 -12.453 -0.501 1 98.44 125 GLU B O 1
ATOM 2122 N N . VAL B 1 126 ? 3.576 -12.992 0.411 1 98.5 126 VAL B N 1
ATOM 2123 C CA . VAL B 1 126 ? 2.795 -11.945 -0.232 1 98.5 126 VAL B CA 1
ATOM 2124 C C . VAL B 1 126 ? 2.127 -11.07 0.83 1 98.5 126 VAL B C 1
ATOM 2126 O O . VAL B 1 126 ? 1.404 -11.578 1.692 1 98.5 126 VAL B O 1
ATOM 2129 N N . MET B 1 127 ? 2.43 -9.844 0.793 1 97.44 127 MET B N 1
ATOM 2130 C CA . MET B 1 127 ? 1.714 -8.875 1.625 1 97.44 127 MET B CA 1
ATOM 2131 C C . MET B 1 127 ? 0.848 -7.957 0.771 1 97.44 127 MET B C 1
ATOM 2133 O O . MET B 1 127 ? 1.354 -7.273 -0.121 1 97.44 127 MET B O 1
ATOM 2137 N N . GLU B 1 128 ? -0.427 -7.945 1.065 1 97.75 128 GLU B N 1
ATOM 2138 C CA . GLU B 1 128 ? -1.393 -7.164 0.3 1 97.75 128 GLU B CA 1
ATOM 2139 C C . GLU B 1 128 ? -1.978 -6.035 1.143 1 97.75 128 GLU B C 1
ATOM 2141 O O . GLU B 1 128 ? -2.609 -6.281 2.17 1 97.75 128 GLU B O 1
ATOM 2146 N N . PHE B 1 129 ? -1.747 -4.863 0.748 1 98.06 129 PHE B N 1
ATOM 2147 C CA . PHE B 1 129 ? -2.469 -3.719 1.296 1 98.06 129 PHE B CA 1
ATOM 2148 C C . PHE B 1 129 ? -3.631 -3.328 0.391 1 98.06 129 PHE B C 1
ATOM 2150 O O . PHE B 1 129 ? -3.422 -2.828 -0.716 1 98.06 129 PHE B O 1
ATOM 2157 N N . ILE B 1 130 ? -4.789 -3.549 0.877 1 97.06 130 ILE B N 1
ATOM 2158 C CA . ILE B 1 130 ? -5.938 -3.461 -0.019 1 97.06 130 ILE B CA 1
ATOM 2159 C C . ILE B 1 130 ? -6.754 -2.215 0.311 1 97.06 130 ILE B C 1
ATOM 2161 O O . ILE B 1 130 ? -6.578 -1.61 1.371 1 97.06 130 ILE B O 1
ATOM 2165 N N . ASP B 1 131 ? -7.594 -1.795 -0.605 1 96.75 131 ASP B N 1
ATOM 2166 C CA . ASP B 1 131 ? -8.586 -0.749 -0.371 1 96.75 131 ASP B CA 1
ATOM 2167 C C . ASP B 1 131 ? -9.68 -1.232 0.575 1 96.75 131 ASP B C 1
ATOM 2169 O O . ASP B 1 131 ? -10.656 -1.847 0.14 1 96.75 131 ASP B O 1
ATOM 2173 N N . SER B 1 132 ? -9.539 -0.905 1.79 1 95.31 132 SER B N 1
ATOM 2174 C CA . SER B 1 132 ? -10.391 -1.444 2.846 1 95.31 132 SER B CA 1
ATOM 2175 C C . SER B 1 132 ? -11.828 -0.944 2.709 1 95.31 132 SER B C 1
ATOM 2177 O O . SER B 1 132 ? -12.773 -1.661 3.039 1 95.31 132 SER B O 1
ATOM 2179 N N . ALA B 1 133 ? -12.055 0.26 2.27 1 93.56 133 ALA B N 1
ATOM 2180 C CA . ALA B 1 133 ? -13.398 0.8 2.092 1 93.56 133 ALA B CA 1
ATOM 2181 C C . ALA B 1 133 ? -14.148 0.043 1.003 1 93.56 133 ALA B C 1
ATOM 2183 O O . ALA B 1 133 ? -15.289 -0.384 1.21 1 93.56 133 ALA B O 1
ATOM 2184 N N . THR B 1 134 ? -13.492 -0.12 -0.098 1 92.5 134 THR B N 1
ATOM 2185 C CA . THR B 1 134 ? -14.102 -0.872 -1.192 1 92.5 134 THR B CA 1
ATOM 2186 C C . THR B 1 134 ? -14.391 -2.309 -0.767 1 92.5 134 THR B C 1
ATOM 2188 O O . THR B 1 134 ? -15.43 -2.869 -1.115 1 92.5 134 THR B O 1
ATOM 2191 N N . THR B 1 135 ? -13.484 -2.879 -0.032 1 90.5 135 THR B N 1
ATOM 2192 C CA . THR B 1 135 ? -13.664 -4.234 0.474 1 90.5 135 THR B CA 1
ATOM 2193 C C . THR B 1 135 ? -14.891 -4.316 1.382 1 90.5 135 THR B C 1
ATOM 2195 O O . THR B 1 135 ? -15.695 -5.242 1.264 1 90.5 135 THR B O 1
ATOM 2198 N N . ARG B 1 136 ? -15.039 -3.367 2.207 1 90.12 136 ARG B N 1
ATOM 2199 C CA . ARG B 1 136 ? -16.219 -3.32 3.074 1 90.12 136 ARG B CA 1
ATOM 2200 C C . ARG B 1 136 ? -17.5 -3.205 2.254 1 90.12 136 ARG B C 1
ATOM 2202 O O . ARG B 1 136 ? -18.484 -3.859 2.559 1 90.12 136 ARG B O 1
ATOM 2209 N N . ASP B 1 137 ? -17.484 -2.391 1.266 1 88.56 137 ASP B N 1
ATOM 2210 C CA . ASP B 1 137 ? -18.656 -2.186 0.425 1 88.56 137 ASP B CA 1
ATOM 2211 C C . ASP B 1 137 ? -19.031 -3.469 -0.315 1 88.56 137 ASP B C 1
ATOM 2213 O O . ASP B 1 137 ? -20.219 -3.791 -0.446 1 88.56 137 ASP B O 1
ATOM 2217 N N . ILE B 1 138 ? -18.109 -4.133 -0.77 1 84.38 138 ILE B N 1
ATOM 2218 C CA . ILE B 1 138 ? -18.344 -5.383 -1.48 1 84.38 138 ILE B CA 1
ATOM 2219 C C . ILE B 1 138 ? -18.906 -6.426 -0.519 1 84.38 138 ILE B C 1
ATOM 2221 O O . ILE B 1 138 ? -19.844 -7.148 -0.857 1 84.38 138 ILE B O 1
ATOM 2225 N N . ALA B 1 139 ? -18.266 -6.52 0.599 1 84.06 139 ALA B N 1
ATOM 2226 C CA . ALA B 1 139 ? -18.75 -7.449 1.612 1 84.06 139 ALA B CA 1
ATOM 2227 C C . ALA B 1 139 ? -20.219 -7.176 1.947 1 84.06 139 ALA B C 1
ATOM 2229 O O . ALA B 1 139 ? -21.016 -8.109 2.08 1 84.06 139 ALA B O 1
ATOM 2230 N N . ALA B 1 140 ? -20.547 -5.961 2.088 1 84.25 140 ALA B N 1
ATOM 2231 C CA . ALA B 1 140 ? -21.906 -5.566 2.402 1 84.25 140 ALA B CA 1
ATOM 2232 C C . ALA B 1 140 ? -22.859 -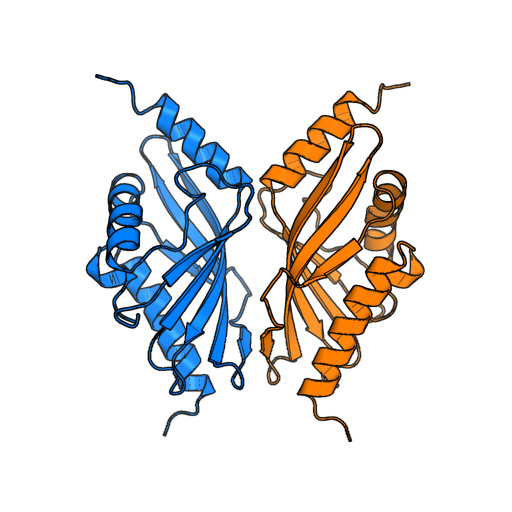5.93 1.264 1 84.25 140 ALA B C 1
ATOM 2234 O O . ALA B 1 140 ? -23.969 -6.414 1.503 1 84.25 140 ALA B O 1
ATOM 2235 N N . SER B 1 141 ? -22.406 -5.695 0.078 1 83.06 141 SER B N 1
ATOM 2236 C CA . SER B 1 141 ? -23.234 -6.004 -1.091 1 83.06 141 SER B CA 1
ATOM 2237 C C . SER B 1 141 ? -23.469 -7.504 -1.224 1 83.06 141 SER B C 1
ATOM 2239 O O . SER B 1 141 ? -24.578 -7.938 -1.554 1 83.06 141 SER B O 1
ATOM 2241 N N . LEU B 1 142 ? -22.484 -8.25 -1 1 77.38 142 LEU B N 1
ATOM 2242 C CA . LEU B 1 142 ? -22.578 -9.703 -1.068 1 77.38 142 LEU B CA 1
ATOM 2243 C C . LEU B 1 142 ? -23.531 -10.227 0.005 1 77.38 142 LEU B C 1
ATOM 2245 O O . LEU B 1 142 ? -24.328 -11.141 -0.253 1 77.38 142 LEU B O 1
ATOM 2249 N N . ALA B 1 143 ? -23.438 -9.648 1.115 1 79 143 ALA B N 1
ATOM 2250 C CA . ALA B 1 143 ? -24.297 -10.078 2.223 1 79 143 ALA B CA 1
ATOM 2251 C C . ALA B 1 143 ? -25.766 -9.781 1.928 1 79 143 ALA B C 1
ATOM 2253 O O . ALA B 1 143 ? -26.656 -10.508 2.375 1 79 143 ALA B O 1
ATOM 2254 N N . GLN B 1 144 ? -26.016 -8.812 1.239 1 79.62 144 GLN B N 1
ATOM 2255 C CA . GLN B 1 144 ? -27.391 -8.422 0.901 1 79.62 144 GLN B CA 1
ATOM 2256 C C . GLN B 1 144 ? -27.953 -9.305 -0.211 1 79.62 144 GLN B C 1
ATOM 2258 O O . GLN B 1 144 ? -29.172 -9.469 -0.328 1 79.62 144 GLN B O 1
ATOM 2263 N N . HIS B 1 145 ? -27.094 -9.789 -0.923 1 73.56 145 HIS B N 1
ATOM 2264 C CA . HIS B 1 145 ? -27.562 -10.531 -2.09 1 73.56 145 HIS B CA 1
ATOM 2265 C C . HIS B 1 145 ? -27.484 -12.031 -1.858 1 73.56 145 HIS B C 1
ATOM 2267 O O . HIS B 1 145 ? -28.047 -12.812 -2.623 1 73.56 145 HIS B O 1
ATOM 2273 N N . VAL B 1 146 ? -26.656 -12.5 -1.029 1 61.84 146 VAL B N 1
ATOM 2274 C CA . VAL B 1 146 ? -26.641 -13.914 -0.681 1 61.84 146 VAL B CA 1
ATOM 2275 C C . VAL B 1 146 ? -27.766 -14.219 0.308 1 61.84 146 VAL B C 1
ATOM 2277 O O . VAL B 1 146 ? -27.75 -13.727 1.439 1 61.84 146 VAL B O 1
ATOM 2280 N N . LYS B 1 147 ? -29.078 -14 -0.105 1 52.88 147 LYS B N 1
ATOM 2281 C CA . LYS B 1 147 ? -30.25 -14.445 0.649 1 52.88 147 LYS B CA 1
ATOM 2282 C C . LYS B 1 147 ? -30.031 -15.836 1.224 1 52.88 147 LYS B C 1
ATOM 2284 O O . LYS B 1 147 ? -29.547 -16.734 0.531 1 52.88 147 LYS B O 1
ATOM 2289 N N . PRO B 1 148 ? -29.984 -15.789 2.645 1 49.62 148 PRO B N 1
ATOM 2290 C CA . PRO B 1 148 ? -30.094 -17.141 3.205 1 49.62 148 PRO B CA 1
ATOM 2291 C C . PRO B 1 148 ? -31.094 -18.016 2.461 1 49.62 148 PRO B C 1
ATOM 2293 O O . PRO B 1 148 ? -32.156 -17.531 2.059 1 49.62 148 PRO B O 1
ATOM 2296 N N . GLU B 1 149 ? -30.531 -18.906 1.886 1 37.31 149 GLU B N 1
ATOM 2297 C CA . GLU B 1 149 ? -31.562 -19.922 1.64 1 37.31 149 GLU B CA 1
ATOM 2298 C C . GLU B 1 149 ? -32.406 -20.156 2.891 1 37.31 149 GLU B C 1
ATOM 2300 O O . GLU B 1 149 ? -31.875 -20.156 4.008 1 37.31 149 GLU B O 1
#

Foldseek 3Di:
DDDLQVLLVVLVVQCQVLVQVLALCSNAVQADQAAWEAEDDCPADPPNNDPTDGSVRVSVVRNVVCVAWDSKHKDADPPDDWDADSVQLKIWGWMKIWTAHPVGIDIWIWIKMFGADNSNRGTRYIYIYTDRVSSVVVVVVCVVPPPDD/DDDLQVLLVVLVVQCQVLVQVLALCSNAVQADQAAWEAEDDCPADPPNNDDTDGSVRVSVVRNVVCVAWDSKHKDADPPDDWDADSVQLKIKGWMKIWTAHPVGIDIWIWIKMFGADNSNRGTRYIYIYTDRVSSVVVVVVCVVPPPDD

Radius of gyration: 19.75 Å; Cα contacts (8 Å, |Δi|>4): 583; chains: 2; bounding box: 62×52×39 Å

Nearest PDB structures (foldseek):
  6u9i-assembly1_A  TM=9.598E-01  e=2.628E-14  Penicillium brevicompactum
  6u9i-assembly1_B  TM=9.667E-01  e=8.714E-14  Penicillium brevicompactum
  5x9j-assembly1_A  TM=9.360E-01  e=1.408E-13  Penicillium brasilianum
  5wqf-assembly3_F  TM=9.341E-01  e=1.147E-12  Aspergillus terreus NIH2624
  5wqf-assembly2_B  TM=9.485E-01  e=2.089E-12  Aspergillus terreus NIH2624

Sequence (298 aa):
MPSIRDTLVQTANSYIAGFNTNTAEGVIACRTADCKQVIHPSSVPPPWASPPRSNEEYQEFTVPGFKMLRNVKISLAKGEDMLVDEVSRKVLLHLTSTGETDFGPYANEYMIVLKMTDDGTQIKEVMEFIDSATTRDIAASLAQHVKPEMPSIRDTLVQTANSYIAGFNTNTAEGVIACRTADCKQVIHPSSVPPPWASPPRSNEEYQEFTVPGFKMLRNVKISLAKGEDMLVDEVSRKVLLHLTSTGETDFGPYANEYMIVLKMTDDGTQIKEVMEFIDSATTRDIAASLAQHVKPE

pLDDT: mean 93.38, std 8.98, range [37.31, 98.94]

Organism: Cryphonectria parasitica (strain ATCC 38755 / EP155) (NCBI:txid660469)

Solvent-accessible surface area (backbone atoms only — not comparable to full-atom values): 15576 Å² total; per-residue (Å²): 127,80,51,65,58,55,35,38,51,50,38,52,49,48,50,50,54,18,44,48,62,68,41,62,63,31,63,50,67,54,41,44,87,81,17,35,38,38,52,34,49,86,82,38,54,78,83,58,46,50,75,67,25,43,55,67,55,42,35,66,57,47,46,62,47,44,72,56,36,36,77,46,41,62,44,65,31,89,96,56,70,74,43,52,13,70,86,75,29,32,36,38,41,48,31,29,36,37,32,35,42,96,87,44,80,41,73,50,45,35,41,34,39,38,32,34,38,94,77,19,70,32,30,45,34,39,40,34,37,40,39,35,40,60,51,52,51,48,52,53,52,48,58,69,66,58,63,78,126,126,81,49,64,58,56,35,37,51,51,37,52,49,47,49,50,54,18,44,48,62,67,42,64,64,31,60,49,66,53,41,42,88,81,17,35,37,36,54,33,50,85,80,36,55,78,84,57,48,45,75,67,25,43,57,68,54,42,35,66,58,47,48,62,45,44,72,56,35,35,78,47,40,62,45,66,31,88,94,54,68,74,44,53,14,71,87,74,31,32,36,40,39,48,32,31,36,36,32,34,42,97,87,42,80,41,75,51,46,35,41,34,39,40,34,32,37,94,78,20,70,32,29,44,32,38,40,34,38,42,41,34,39,61,51,51,52,49,53,53,51,47,58,70,63,57,61,79,124

InterPro domains:
  IPR032710 NTF2-like domain superfamily [SSF54427] (5-134)
  IPR050977 Fungal Meroterpenoid Biosynthesis Isomerase [PTHR39598] (3-145)